Protein AF-A0A517PEZ3-F1 (afdb_monomer_lite)

Radius of gyration: 22.79 Å; chains: 1; bounding box: 53×46×72 Å

pLDDT: mean 91.57, std 7.33, range [45.91, 98.31]

Foldseek 3Di:
DDKDFDDDPDLVVLLVVCVVCVCQQQNPWDKDAWDWFAAPVGDIDTARTKIADLLVLAIEREHRDECVVPCPPPVLVRVVRVLRRLQDPVRLVVVLVRVVVSCVVVVVLCVSQVSLVHDSVCSSLSSSLSSLLARHEYEYEYQDDDPSNLVSCQPDQHWYFYFHKTWMQDVNDIDIDGPVSSGGPHIDDHPFHPSVQLSQQCVVQQHFHQPDSPLCWTQHPVRAIEGEDEFEQPVVVQWTKDWDAPVSLVVCVVVRHQWYWYRYPQFHIFTGGVVRVVVQQVQADFDADPVRHTGTRMFIFHGPPFTWGDGPDPDHIHGRNVRTDHGD

Sequence (328 aa):
MAITEAPFSREQELQDWVYENATVFFGDCLLIPGFRITTPSGKHGVPDGFAFNFQSRTWWILECELLGHGVWPHIAEQITRFVVAGRNAGTLRQLRDKLFEAVEEGGRQVEVASALGAAPTRLFQKLELFIESVAPSIAICIDEVNQDLEDFCDALDVPTEIYRVKKFLVNGSAEYYSPDKNAPVVATTPEESSGTGVFDAVEQLGGGEMISRKLKCYALEDGRVVKVQQSKLHERQQVYWYGISPASYVAAKGVGCADFVFIMGDDGFVDVPLAVVDRYIETAYVTNNADGAVRHHHVHISPPPGVTLKGYGNAADVDVSDAFSTWN

Organism: NCBI:txid2527989

Structure (mmCIF, N/CA/C/O backbone):
data_AF-A0A517PEZ3-F1
#
_entry.id   AF-A0A517PEZ3-F1
#
loop_
_atom_site.group_PDB
_atom_site.id
_atom_site.type_symbol
_atom_site.label_atom_id
_atom_site.label_alt_id
_atom_site.label_comp_id
_atom_site.label_asym_id
_atom_site.label_entity_id
_atom_site.label_seq_id
_atom_site.pdbx_PDB_ins_code
_atom_site.Cartn_x
_atom_site.Cartn_y
_atom_site.Cartn_z
_atom_site.occupancy
_atom_site.B_iso_or_equiv
_atom_site.auth_seq_id
_atom_site.auth_comp_id
_atom_site.auth_asym_id
_atom_site.auth_atom_id
_atom_site.pdbx_PDB_model_num
ATOM 1 N N . MET A 1 1 ? 12.238 -7.952 -43.709 1.00 67.00 1 MET A N 1
ATOM 2 C CA . MET A 1 1 ? 12.764 -7.236 -42.532 1.00 67.00 1 MET A CA 1
ATOM 3 C C . MET A 1 1 ? 13.313 -8.303 -41.604 1.00 67.00 1 MET A C 1
ATOM 5 O O . MET A 1 1 ? 12.569 -9.228 -41.304 1.00 67.00 1 MET A O 1
ATOM 9 N N . ALA A 1 2 ? 14.611 -8.284 -41.300 1.00 76.25 2 ALA A N 1
ATOM 10 C CA . ALA A 1 2 ? 15.191 -9.258 -40.377 1.00 76.25 2 ALA A CA 1
ATOM 11 C C . ALA A 1 2 ? 14.952 -8.748 -38.954 1.00 76.25 2 ALA A C 1
ATOM 13 O O . ALA A 1 2 ? 15.349 -7.628 -38.639 1.00 76.25 2 ALA A O 1
ATOM 14 N N . ILE A 1 3 ? 14.256 -9.551 -38.155 1.00 86.69 3 ILE A N 1
ATOM 15 C CA . ILE A 1 3 ? 14.000 -9.306 -36.739 1.00 86.69 3 ILE A CA 1
ATOM 16 C C . ILE A 1 3 ? 14.592 -10.504 -36.007 1.00 86.69 3 ILE A C 1
ATOM 18 O O . ILE A 1 3 ? 14.244 -11.644 -36.318 1.00 86.69 3 ILE A O 1
ATOM 22 N N . THR A 1 4 ? 15.509 -10.252 -35.083 1.00 89.56 4 THR A N 1
ATOM 23 C CA . THR A 1 4 ? 16.130 -11.293 -34.256 1.00 89.56 4 THR A CA 1
ATOM 24 C C . THR A 1 4 ? 16.067 -10.879 -32.798 1.00 89.56 4 THR A C 1
ATOM 26 O O . THR A 1 4 ? 16.440 -9.751 -32.480 1.00 89.56 4 THR A O 1
ATOM 29 N N . GLU A 1 5 ? 15.616 -11.774 -31.924 1.00 90.19 5 GLU A N 1
ATOM 30 C CA . GLU A 1 5 ? 15.692 -11.568 -30.475 1.00 90.19 5 GLU A CA 1
ATOM 31 C C . GLU A 1 5 ? 17.158 -11.439 -30.045 1.00 90.19 5 GLU A C 1
ATOM 33 O O . GLU A 1 5 ? 18.038 -12.122 -30.581 1.00 90.19 5 GLU A O 1
ATOM 38 N N . ALA A 1 6 ? 17.426 -10.524 -29.120 1.00 91.94 6 ALA A N 1
ATOM 39 C CA . ALA A 1 6 ? 18.756 -10.273 -28.591 1.00 91.94 6 ALA A CA 1
ATOM 40 C C . ALA A 1 6 ? 18.694 -10.122 -27.066 1.00 91.94 6 ALA A C 1
ATOM 42 O O . ALA A 1 6 ? 17.742 -9.535 -26.558 1.00 91.94 6 ALA A O 1
ATOM 43 N N . PRO A 1 7 ? 19.705 -10.601 -26.325 1.00 92.38 7 PRO A N 1
ATOM 44 C CA . PRO A 1 7 ? 19.748 -10.419 -24.882 1.00 92.38 7 PRO A CA 1
ATOM 45 C C . PRO A 1 7 ? 20.038 -8.958 -24.517 1.00 92.38 7 PRO A C 1
ATOM 47 O O . PRO A 1 7 ? 20.718 -8.223 -25.254 1.00 92.38 7 PRO A O 1
ATOM 50 N N . PHE A 1 8 ? 19.565 -8.552 -23.341 1.00 93.44 8 PHE A N 1
ATOM 51 C CA . PHE A 1 8 ? 20.013 -7.317 -22.708 1.00 93.44 8 PHE A CA 1
ATOM 52 C C . PHE A 1 8 ? 21.498 -7.419 -22.381 1.00 93.44 8 PHE A C 1
ATOM 54 O O . PHE A 1 8 ? 22.003 -8.468 -21.979 1.00 93.44 8 PHE A O 1
ATOM 61 N N . SER A 1 9 ? 22.219 -6.324 -22.601 1.00 85.44 9 SER A N 1
ATOM 62 C CA . SER A 1 9 ? 23.653 -6.288 -22.324 1.00 85.44 9 SER A CA 1
ATOM 63 C C . SER A 1 9 ? 23.949 -5.978 -20.857 1.00 85.44 9 SER A C 1
ATOM 65 O O . SER A 1 9 ? 24.997 -6.383 -20.350 1.00 85.44 9 SER A O 1
ATOM 67 N N . ARG A 1 10 ? 23.043 -5.244 -20.196 1.00 91.44 10 ARG A N 1
ATOM 68 C CA . ARG A 1 10 ? 23.077 -4.835 -18.786 1.00 91.44 10 ARG A CA 1
ATOM 69 C C . ARG A 1 10 ? 21.655 -4.568 -18.299 1.00 91.44 10 ARG A C 1
ATOM 71 O O . ARG A 1 10 ? 20.813 -4.181 -19.102 1.00 91.44 10 ARG A O 1
ATOM 78 N N . GLU A 1 11 ? 21.436 -4.651 -16.993 1.00 92.31 11 GLU A N 1
ATOM 79 C CA . GLU A 1 11 ? 20.174 -4.236 -16.355 1.00 92.31 11 GLU A CA 1
ATOM 80 C C . GLU A 1 11 ? 19.850 -2.767 -16.602 1.00 92.31 11 GLU A C 1
ATOM 82 O O . GLU A 1 11 ? 18.708 -2.446 -16.896 1.00 92.31 11 GLU A O 1
ATOM 87 N N . GLN A 1 12 ? 20.860 -1.887 -16.599 1.00 94.81 12 GLN A N 1
ATOM 88 C CA . GLN A 1 12 ? 20.664 -0.458 -16.870 1.00 94.81 12 GLN A CA 1
ATOM 89 C C . GLN A 1 12 ? 19.927 -0.208 -18.196 1.00 94.81 12 GLN A C 1
ATOM 91 O O . GLN A 1 12 ? 19.116 0.698 -18.289 1.00 94.81 12 GLN A O 1
ATOM 96 N N . GLU A 1 13 ? 20.183 -1.031 -19.218 1.00 95.38 13 GLU A N 1
ATOM 97 C CA . GLU A 1 13 ? 19.506 -0.926 -20.516 1.00 95.38 13 GLU A CA 1
ATOM 98 C C . GLU A 1 13 ? 17.998 -1.197 -20.395 1.00 95.38 13 GLU A C 1
ATOM 100 O O . GLU A 1 13 ? 17.190 -0.505 -21.012 1.00 95.38 13 GLU A O 1
ATOM 105 N N . LEU A 1 14 ? 17.623 -2.194 -19.588 1.00 95.81 14 LEU A N 1
ATOM 106 C CA . LEU A 1 14 ? 16.232 -2.504 -19.275 1.00 95.81 14 LEU A CA 1
ATOM 107 C C . LEU A 1 14 ? 15.611 -1.394 -18.419 1.00 95.81 14 LEU A C 1
ATOM 109 O O . LEU A 1 14 ? 14.525 -0.917 -18.739 1.00 95.81 14 LEU A O 1
ATOM 113 N N . GLN A 1 15 ? 16.318 -0.955 -17.377 1.00 96.38 15 GLN A N 1
ATOM 114 C CA . GLN A 1 15 ? 15.874 0.093 -16.463 1.00 96.38 15 GLN A CA 1
ATOM 115 C C . GLN A 1 15 ? 15.590 1.410 -17.192 1.00 96.38 15 GLN A C 1
ATOM 117 O O . GLN A 1 15 ? 14.508 1.973 -17.028 1.00 96.38 15 GLN A O 1
ATOM 122 N N . ASP A 1 16 ? 16.522 1.879 -18.026 1.00 95.56 16 ASP A N 1
ATOM 123 C CA . ASP A 1 16 ? 16.373 3.121 -18.790 1.00 95.56 16 ASP A CA 1
ATOM 124 C C . ASP A 1 16 ? 15.108 3.064 -19.657 1.00 95.56 16 ASP A C 1
ATOM 126 O O . ASP A 1 16 ? 14.286 3.983 -19.643 1.00 95.56 16 ASP A O 1
ATOM 130 N N . TRP A 1 17 ? 14.894 1.939 -20.347 1.00 94.88 17 TRP A N 1
ATOM 131 C CA . TRP A 1 17 ? 13.713 1.760 -21.184 1.00 94.88 17 TRP A CA 1
ATOM 132 C C . TRP A 1 17 ? 12.414 1.689 -20.370 1.00 94.88 17 TRP A C 1
ATOM 134 O O . TRP A 1 17 ? 11.416 2.304 -20.751 1.00 94.88 17 TRP A O 1
ATOM 144 N N . VAL A 1 18 ? 12.407 0.979 -19.237 1.00 95.44 18 VAL A N 1
ATOM 145 C CA . VAL A 1 18 ? 11.251 0.930 -18.327 1.00 95.44 18 VAL A CA 1
ATOM 146 C C . VAL A 1 18 ? 10.906 2.331 -17.828 1.00 95.44 18 VAL A C 1
ATOM 148 O O . VAL A 1 18 ? 9.731 2.672 -17.765 1.00 95.44 18 VAL A O 1
ATOM 151 N N . TYR A 1 19 ? 11.900 3.168 -17.530 1.00 95.81 19 TYR A N 1
ATOM 152 C CA . TYR A 1 19 ? 11.685 4.520 -17.007 1.00 95.81 19 TYR A CA 1
ATOM 153 C C . TYR A 1 19 ? 11.085 5.442 -18.062 1.00 95.81 19 TYR A C 1
ATOM 155 O O . TYR A 1 19 ? 10.136 6.173 -17.777 1.00 95.81 19 TYR A O 1
ATOM 163 N N . GLU A 1 20 ? 11.582 5.362 -19.296 1.00 94.88 20 GLU A N 1
ATOM 164 C CA . GLU A 1 20 ? 11.026 6.091 -20.439 1.00 94.88 20 GLU A CA 1
ATOM 165 C C . GLU A 1 20 ? 9.576 5.684 -20.751 1.00 94.88 20 GLU A C 1
ATOM 167 O O . GLU A 1 20 ? 8.813 6.485 -21.293 1.00 94.88 20 GLU A O 1
ATOM 172 N N . ASN A 1 21 ? 9.180 4.459 -20.388 1.00 94.69 21 ASN A N 1
ATOM 173 C CA . ASN A 1 21 ? 7.871 3.877 -20.698 1.00 94.69 21 ASN A CA 1
ATOM 174 C C . ASN A 1 21 ? 7.028 3.580 -19.449 1.00 94.69 21 ASN A C 1
ATOM 176 O O . ASN A 1 21 ? 6.033 2.859 -19.530 1.00 94.69 21 ASN A O 1
ATOM 180 N N . ALA A 1 22 ? 7.379 4.143 -18.293 1.00 94.06 22 ALA A N 1
ATOM 181 C CA . ALA A 1 22 ? 6.774 3.766 -17.018 1.00 94.06 22 ALA A CA 1
ATOM 182 C C . ALA A 1 22 ? 5.267 4.015 -16.971 1.00 94.06 22 ALA A C 1
ATOM 184 O O . ALA A 1 22 ? 4.525 3.233 -16.380 1.00 94.06 22 ALA A O 1
ATOM 185 N N . THR A 1 23 ? 4.795 5.053 -17.664 1.00 91.88 23 THR A N 1
ATOM 186 C CA . THR A 1 23 ? 3.366 5.366 -17.721 1.00 91.88 23 THR A CA 1
ATOM 187 C C . THR A 1 23 ? 2.538 4.309 -18.445 1.00 91.88 23 THR A C 1
ATOM 189 O O . THR A 1 23 ? 1.330 4.206 -18.237 1.00 91.88 23 THR A O 1
ATOM 192 N N . VAL A 1 24 ? 3.184 3.492 -19.278 1.00 90.12 24 VAL A N 1
ATOM 193 C CA . VAL A 1 24 ? 2.548 2.379 -19.981 1.00 90.12 24 VAL A CA 1
ATOM 194 C C . VAL A 1 24 ? 2.295 1.201 -19.034 1.00 90.12 24 VAL A C 1
ATOM 196 O O . VAL A 1 24 ? 1.303 0.498 -19.204 1.00 90.12 24 VAL A O 1
ATOM 199 N N . PHE A 1 25 ? 3.155 1.014 -18.029 1.00 90.75 25 PHE A N 1
ATOM 200 C CA . PHE A 1 25 ? 3.043 -0.055 -17.031 1.00 90.75 25 PHE A CA 1
ATOM 201 C C . PHE A 1 25 ? 2.201 0.364 -15.822 1.00 90.75 25 PHE A C 1
ATOM 203 O O . PHE A 1 25 ? 1.340 -0.384 -15.373 1.00 90.75 25 PHE A O 1
ATOM 210 N N . PHE A 1 26 ? 2.411 1.584 -15.320 1.00 93.12 26 PHE A N 1
ATOM 211 C CA . PHE A 1 26 ? 1.879 2.033 -14.027 1.00 93.12 26 PHE A CA 1
ATOM 212 C C . PHE A 1 26 ? 0.800 3.126 -14.144 1.00 93.12 26 PHE A C 1
ATOM 214 O O . PHE A 1 26 ? 0.337 3.661 -13.132 1.00 93.12 26 PHE A O 1
ATOM 221 N N . GLY A 1 27 ? 0.377 3.469 -15.366 1.00 91.25 27 GLY A N 1
ATOM 222 C CA . GLY A 1 27 ? -0.577 4.550 -15.637 1.00 91.25 27 GLY A CA 1
ATOM 223 C C . GLY A 1 27 ? 0.042 5.941 -15.468 1.00 91.25 27 GLY A C 1
ATOM 224 O O . GLY A 1 27 ? 1.248 6.109 -15.595 1.00 91.25 27 GLY A O 1
ATOM 225 N N . ASP A 1 28 ? -0.763 6.967 -15.182 1.00 92.56 28 ASP A N 1
ATOM 226 C CA . ASP A 1 28 ? -0.233 8.301 -14.852 1.00 92.56 28 ASP A CA 1
ATOM 227 C C . ASP A 1 28 ? 0.460 8.272 -13.482 1.00 92.56 28 ASP A C 1
ATOM 229 O O . ASP A 1 28 ? -0.132 8.557 -12.437 1.00 92.56 28 ASP A O 1
ATOM 233 N N . CYS A 1 29 ? 1.717 7.834 -13.495 1.00 94.88 29 CYS A N 1
ATOM 234 C CA . CYS A 1 29 ? 2.533 7.672 -12.313 1.00 94.88 29 CYS A CA 1
ATOM 235 C C . CYS A 1 29 ? 3.570 8.789 -12.187 1.00 94.88 29 CYS A C 1
ATOM 237 O O . CYS A 1 29 ? 4.114 9.299 -13.170 1.00 94.88 29 CYS A O 1
ATOM 239 N N . LEU A 1 30 ? 3.913 9.122 -10.949 1.00 96.75 30 LEU A N 1
ATOM 240 C CA . LEU A 1 30 ? 5.131 9.846 -10.626 1.00 96.75 30 LEU A CA 1
ATOM 241 C C . LEU A 1 30 ? 6.243 8.836 -10.330 1.00 96.75 30 LEU A C 1
ATOM 243 O O . LEU A 1 30 ? 6.085 7.991 -9.447 1.00 96.75 30 LEU A O 1
ATOM 247 N N . LEU A 1 31 ? 7.358 8.933 -11.054 1.00 96.94 31 LEU A N 1
ATOM 248 C CA . LEU A 1 31 ? 8.556 8.141 -10.793 1.00 96.94 31 LEU A CA 1
ATOM 249 C C . LEU A 1 31 ? 9.530 8.888 -9.888 1.00 96.94 31 LEU A C 1
ATOM 251 O O . LEU A 1 31 ? 9.786 10.075 -10.083 1.00 96.94 31 LEU A O 1
ATOM 255 N N . ILE A 1 32 ? 10.133 8.159 -8.952 1.00 97.12 32 ILE A N 1
ATOM 256 C CA . ILE A 1 32 ? 11.243 8.638 -8.130 1.00 97.12 32 ILE A CA 1
ATOM 257 C C . ILE A 1 32 ? 12.420 7.677 -8.287 1.00 97.12 32 ILE A C 1
ATOM 259 O O . ILE A 1 32 ? 12.234 6.467 -8.121 1.00 97.12 32 ILE A O 1
ATOM 263 N N . PRO A 1 33 ? 13.638 8.185 -8.553 1.00 96.31 33 PRO A N 1
ATOM 264 C CA . PRO A 1 33 ? 14.836 7.362 -8.563 1.00 96.31 33 PRO A CA 1
ATOM 265 C C . PRO A 1 33 ? 15.063 6.631 -7.238 1.00 96.31 33 PRO A C 1
ATOM 267 O O . PRO A 1 33 ? 14.767 7.138 -6.150 1.00 96.31 33 PRO A O 1
ATOM 270 N N . GLY A 1 34 ? 15.657 5.450 -7.343 1.00 97.06 34 GLY A N 1
ATOM 271 C CA . GLY A 1 34 ? 16.043 4.614 -6.226 1.00 97.06 34 GLY A CA 1
ATOM 272 C C . GLY A 1 34 ? 16.893 5.344 -5.198 1.00 97.06 34 GLY A C 1
ATOM 273 O O . GLY A 1 34 ? 17.788 6.131 -5.513 1.00 97.06 34 GLY A O 1
ATOM 274 N N . PHE A 1 35 ? 16.638 5.057 -3.928 1.00 97.94 35 PHE A N 1
ATOM 275 C CA . PHE A 1 35 ? 17.482 5.508 -2.832 1.00 97.94 35 PHE A CA 1
ATOM 276 C C . PHE A 1 35 ? 17.599 4.412 -1.781 1.00 97.94 35 PHE A C 1
ATOM 278 O O . PHE A 1 35 ? 16.834 3.450 -1.757 1.00 97.94 35 PHE A O 1
ATOM 285 N N . ARG A 1 36 ? 18.583 4.550 -0.889 1.00 97.88 36 ARG A N 1
ATOM 286 C CA . ARG A 1 36 ? 18.844 3.541 0.136 1.00 97.88 36 ARG A CA 1
ATOM 287 C C . ARG A 1 36 ? 17.633 3.356 1.049 1.00 97.88 36 ARG A C 1
ATOM 289 O O . ARG A 1 36 ? 17.288 4.246 1.821 1.00 97.88 36 ARG A O 1
ATOM 296 N N . ILE A 1 37 ? 17.102 2.141 1.069 1.00 97.56 37 ILE A N 1
ATOM 297 C CA . ILE A 1 37 ? 16.098 1.700 2.035 1.00 97.56 37 ILE A CA 1
ATOM 298 C C . ILE A 1 37 ? 16.709 0.709 3.021 1.00 97.56 37 ILE A C 1
ATOM 300 O O . ILE A 1 37 ? 17.665 -0.000 2.703 1.00 97.56 37 ILE A O 1
ATOM 304 N N . THR A 1 38 ? 16.210 0.708 4.257 1.00 96.50 38 THR A N 1
ATOM 305 C CA . THR A 1 38 ? 16.825 -0.030 5.368 1.00 96.50 38 THR A CA 1
ATOM 306 C C . THR A 1 38 ? 15.782 -0.881 6.076 1.00 96.50 38 THR A C 1
ATOM 308 O O . THR A 1 38 ? 14.704 -0.403 6.418 1.00 96.50 38 THR A O 1
ATOM 311 N N . THR A 1 39 ? 16.098 -2.142 6.344 1.00 95.00 39 THR A N 1
ATOM 312 C CA . THR A 1 39 ? 15.266 -3.030 7.158 1.00 95.00 39 THR A CA 1
ATOM 313 C C . THR A 1 39 ? 15.324 -2.620 8.635 1.00 95.00 39 THR A C 1
ATOM 315 O O . THR A 1 39 ? 16.279 -1.965 9.060 1.00 95.00 39 THR A O 1
ATOM 318 N N . PRO A 1 40 ? 14.378 -3.063 9.480 1.00 91.00 40 PRO A N 1
ATOM 319 C CA . PRO A 1 40 ? 14.467 -2.841 10.927 1.00 91.00 40 PRO A CA 1
ATOM 320 C C . PRO A 1 40 ? 15.745 -3.409 11.570 1.00 91.00 40 PRO A C 1
ATOM 322 O O . PRO A 1 40 ? 16.195 -2.912 12.596 1.00 91.00 40 PRO A O 1
ATOM 325 N N . SER A 1 41 ? 16.350 -4.434 10.958 1.00 92.06 41 SER A N 1
ATOM 326 C CA . SER A 1 41 ? 17.616 -5.039 11.392 1.00 92.06 41 SER A CA 1
ATOM 327 C C . SER A 1 41 ? 18.870 -4.318 10.879 1.00 92.06 41 SER A C 1
ATOM 329 O O . SER A 1 41 ? 19.980 -4.769 11.154 1.00 92.06 41 SER A O 1
ATOM 331 N N . GLY A 1 42 ? 18.723 -3.222 10.128 1.00 91.81 42 GLY A N 1
ATOM 332 C CA . GLY A 1 42 ? 19.840 -2.419 9.620 1.00 91.81 42 GLY A CA 1
ATOM 333 C C . GLY A 1 42 ? 20.460 -2.915 8.308 1.00 91.81 42 GLY A C 1
ATOM 334 O O . GLY A 1 42 ? 21.420 -2.311 7.823 1.00 91.81 42 GLY A O 1
ATOM 335 N N . LYS A 1 43 ? 19.925 -3.981 7.693 1.00 95.00 43 LYS A N 1
ATOM 336 C CA . LYS A 1 43 ? 20.305 -4.353 6.320 1.00 95.00 43 LYS A CA 1
ATOM 337 C C . LYS A 1 43 ? 19.758 -3.308 5.357 1.00 95.00 43 LYS A C 1
ATOM 339 O O . LYS A 1 43 ? 18.682 -2.772 5.583 1.00 95.00 43 LYS A O 1
ATOM 344 N N . HIS A 1 44 ? 20.473 -3.035 4.276 1.00 95.38 44 HIS A N 1
ATOM 345 C CA . HIS A 1 44 ? 20.059 -2.029 3.305 1.00 95.38 44 HIS A CA 1
ATOM 346 C C . HIS A 1 44 ? 20.174 -2.539 1.875 1.00 95.38 44 HIS A C 1
ATOM 348 O O . HIS A 1 44 ? 20.904 -3.496 1.602 1.00 95.38 44 HIS A O 1
ATOM 354 N N . GLY A 1 45 ? 19.425 -1.897 0.991 1.00 96.00 45 GLY A N 1
ATOM 355 C CA . GLY A 1 45 ? 19.460 -2.078 -0.453 1.00 96.00 45 GLY A CA 1
ATOM 356 C C . GLY A 1 45 ? 19.024 -0.783 -1.132 1.00 96.00 45 GLY A C 1
ATOM 357 O O . GLY A 1 45 ? 18.582 0.152 -0.456 1.00 96.00 45 GLY A O 1
ATOM 358 N N . VAL A 1 46 ? 19.201 -0.715 -2.441 1.00 97.94 46 VAL A N 1
ATOM 359 C CA . VAL A 1 46 ? 18.749 0.399 -3.272 1.00 97.94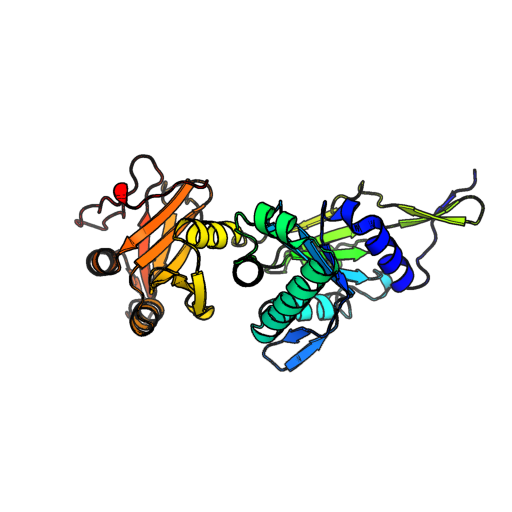 46 VAL A CA 1
ATOM 360 C C . VAL A 1 46 ? 17.900 -0.254 -4.356 1.00 97.94 46 VAL A C 1
ATOM 362 O O . VAL A 1 46 ? 18.500 -0.940 -5.173 1.00 97.94 46 VAL A O 1
ATOM 365 N N . PRO A 1 47 ? 16.560 -0.147 -4.305 1.00 97.88 47 PRO A N 1
ATOM 366 C CA . PRO A 1 47 ? 15.747 -0.533 -5.447 1.00 97.88 47 PRO A CA 1
ATOM 367 C C . PRO A 1 47 ? 16.056 0.414 -6.598 1.00 97.88 47 PRO A C 1
ATOM 369 O O . PRO A 1 47 ? 16.516 1.536 -6.353 1.00 97.88 47 PRO A O 1
ATOM 372 N N . ASP A 1 48 ? 15.742 0.017 -7.820 1.00 98.12 48 ASP A N 1
ATOM 373 C CA . ASP A 1 48 ? 15.923 0.900 -8.968 1.00 98.12 48 ASP A CA 1
ATOM 374 C C . ASP A 1 48 ? 15.124 2.192 -8.829 1.00 98.12 48 ASP A C 1
ATOM 376 O O . ASP A 1 48 ? 15.641 3.283 -9.115 1.00 98.12 48 ASP A O 1
ATOM 380 N N . GLY A 1 49 ? 13.888 2.096 -8.331 1.00 97.94 49 GLY A N 1
ATOM 381 C CA . GLY A 1 49 ? 13.029 3.255 -8.121 1.00 97.94 49 GLY A CA 1
ATOM 382 C C . GLY A 1 49 ? 11.690 2.958 -7.475 1.00 97.94 49 GLY A C 1
ATOM 383 O O . GLY A 1 49 ? 11.437 1.883 -6.934 1.00 97.94 49 GLY A O 1
ATOM 384 N N . PHE A 1 50 ? 10.834 3.971 -7.520 1.00 98.31 50 PHE A N 1
ATOM 385 C CA . PHE A 1 50 ? 9.484 3.929 -6.983 1.00 98.31 50 PHE A CA 1
ATOM 386 C C . PHE A 1 50 ? 8.521 4.572 -7.974 1.00 98.31 50 PHE A C 1
ATOM 388 O O . PHE A 1 50 ? 8.829 5.625 -8.534 1.00 98.31 50 PHE A O 1
ATOM 395 N N . ALA A 1 51 ? 7.352 3.965 -8.155 1.00 97.75 51 ALA A N 1
ATOM 396 C CA . ALA A 1 51 ? 6.262 4.529 -8.945 1.00 97.75 51 ALA A CA 1
ATOM 397 C C . ALA A 1 51 ? 5.064 4.819 -8.042 1.00 97.75 51 ALA A C 1
ATOM 399 O O . ALA A 1 51 ? 4.718 3.997 -7.197 1.00 97.75 51 ALA A O 1
ATOM 400 N N . PHE A 1 52 ? 4.411 5.961 -8.238 1.00 97.44 52 PHE A N 1
ATOM 401 C CA . PHE A 1 52 ? 3.235 6.367 -7.470 1.00 97.44 52 PHE A CA 1
ATOM 402 C C . PHE A 1 52 ? 2.110 6.755 -8.411 1.00 97.44 52 PHE A C 1
ATOM 404 O O . PHE A 1 52 ? 2.245 7.724 -9.153 1.00 97.44 52 PHE A O 1
ATOM 411 N N . ASN A 1 53 ? 0.994 6.038 -8.356 1.00 95.38 53 ASN A N 1
ATOM 412 C CA . ASN A 1 53 ? -0.221 6.410 -9.062 1.00 95.38 53 ASN A CA 1
ATOM 413 C C . ASN A 1 53 ? -1.268 6.853 -8.038 1.00 95.38 53 ASN A C 1
ATOM 415 O O . ASN A 1 53 ? -1.825 6.054 -7.285 1.00 95.38 53 ASN A O 1
ATOM 419 N N . PHE A 1 54 ? -1.519 8.159 -7.995 1.00 93.88 54 PHE A N 1
ATOM 420 C CA . PHE A 1 54 ? -2.426 8.760 -7.019 1.00 93.88 54 PHE A CA 1
ATOM 421 C C . PHE A 1 54 ? -3.902 8.565 -7.372 1.00 93.88 54 PHE A C 1
ATOM 423 O O . PHE A 1 54 ? -4.741 8.633 -6.479 1.00 93.88 54 PHE A O 1
ATOM 430 N N . GLN A 1 55 ? -4.224 8.303 -8.644 1.00 89.25 55 GLN A N 1
ATOM 431 C CA . GLN A 1 55 ? -5.598 8.043 -9.078 1.00 89.25 55 GLN A CA 1
ATOM 432 C C . GLN A 1 55 ? -6.046 6.646 -8.645 1.00 89.25 55 GLN A C 1
ATOM 434 O O . GLN A 1 55 ? -7.117 6.498 -8.063 1.00 89.25 55 GLN A O 1
ATOM 439 N N . SER A 1 56 ? -5.209 5.628 -8.876 1.00 87.81 56 SER A N 1
ATOM 440 C CA . SER A 1 56 ? -5.454 4.265 -8.384 1.00 87.81 56 SER A CA 1
ATOM 441 C C . SER A 1 56 ? -5.068 4.080 -6.916 1.00 87.81 56 SER A C 1
ATOM 443 O O . SER A 1 56 ? -5.380 3.045 -6.335 1.00 87.81 56 SER A O 1
ATOM 445 N N . ARG A 1 57 ? -4.391 5.069 -6.315 1.00 89.12 57 ARG A N 1
ATOM 446 C CA . ARG A 1 57 ? -3.838 5.027 -4.953 1.00 89.12 57 ARG A CA 1
ATOM 447 C C . ARG A 1 57 ? -2.997 3.779 -4.718 1.00 89.12 57 ARG A C 1
ATOM 449 O O . ARG A 1 57 ? -3.097 3.120 -3.685 1.00 89.12 57 ARG A O 1
ATOM 456 N N . THR A 1 58 ? -2.132 3.492 -5.677 1.00 91.06 58 THR A N 1
ATOM 457 C CA . THR A 1 58 ? -1.162 2.404 -5.613 1.00 91.06 58 THR A CA 1
ATOM 458 C C . THR A 1 58 ? 0.239 2.964 -5.757 1.00 91.06 58 THR A C 1
ATOM 460 O O . THR A 1 58 ? 0.470 4.000 -6.387 1.00 91.06 58 THR A O 1
ATOM 463 N N . TRP A 1 59 ? 1.195 2.278 -5.148 1.00 95.81 59 TRP A N 1
ATOM 464 C CA . TRP A 1 59 ? 2.595 2.593 -5.336 1.00 95.81 59 TRP A CA 1
ATOM 465 C C . TRP A 1 59 ? 3.433 1.325 -5.338 1.00 95.81 59 TRP A C 1
ATOM 467 O O . TRP A 1 59 ? 3.090 0.330 -4.691 1.00 95.81 59 TRP A O 1
ATOM 477 N N . TRP A 1 60 ? 4.523 1.375 -6.092 1.00 97.31 60 TRP A N 1
ATOM 478 C CA . TRP A 1 60 ? 5.384 0.237 -6.351 1.00 97.31 60 TRP A CA 1
ATOM 479 C C . TRP A 1 60 ? 6.812 0.536 -5.927 1.00 97.31 60 TRP A C 1
ATOM 481 O O . TRP A 1 60 ? 7.307 1.652 -6.105 1.00 97.31 60 TRP A O 1
ATOM 491 N N . ILE A 1 61 ? 7.481 -0.488 -5.411 1.00 98.12 61 ILE A N 1
ATOM 492 C CA . ILE A 1 61 ? 8.940 -0.562 -5.410 1.00 98.12 61 ILE A CA 1
ATOM 493 C C . ILE A 1 61 ? 9.333 -1.258 -6.714 1.00 98.12 61 ILE A C 1
ATOM 495 O O . ILE A 1 61 ? 8.865 -2.368 -6.973 1.00 98.12 61 ILE A O 1
ATOM 499 N N . LEU A 1 62 ? 10.139 -0.587 -7.535 1.00 98.06 62 LEU A N 1
ATOM 500 C CA . LEU A 1 62 ? 10.560 -1.065 -8.849 1.00 98.06 62 LEU A CA 1
ATOM 501 C C . LEU A 1 62 ? 11.927 -1.737 -8.752 1.00 98.06 62 LEU A C 1
ATOM 503 O O . LEU A 1 62 ? 12.842 -1.152 -8.173 1.00 98.06 62 LEU A O 1
ATOM 507 N N . GLU A 1 63 ? 12.058 -2.904 -9.374 1.00 98.00 63 GLU A N 1
ATOM 508 C CA . GLU A 1 63 ? 13.344 -3.557 -9.628 1.00 98.00 63 GLU A CA 1
ATOM 509 C C . GLU A 1 63 ? 13.376 -4.095 -11.065 1.00 98.00 63 GLU A C 1
ATOM 511 O O . GLU A 1 63 ? 12.431 -4.747 -11.517 1.00 98.00 63 GLU A O 1
ATOM 516 N N . CYS A 1 64 ? 14.452 -3.807 -11.789 1.00 97.31 64 CYS A N 1
ATOM 517 C CA . CYS A 1 64 ? 14.752 -4.304 -13.122 1.00 97.31 64 CYS A CA 1
ATOM 518 C C . CYS A 1 64 ? 15.875 -5.335 -13.025 1.00 97.31 64 CYS A C 1
ATOM 520 O O . CYS A 1 64 ? 16.998 -5.009 -12.659 1.00 97.31 64 CYS A O 1
ATOM 522 N N . GLU A 1 65 ? 15.589 -6.573 -13.405 1.00 96.44 65 GLU A N 1
ATOM 523 C CA . GLU A 1 65 ? 16.517 -7.695 -13.253 1.00 96.44 65 GLU A CA 1
ATOM 524 C C . GLU A 1 65 ? 16.648 -8.481 -14.555 1.00 96.44 65 GLU A C 1
ATOM 526 O O . GLU A 1 65 ? 15.800 -8.405 -15.448 1.00 96.44 65 GLU A O 1
ATOM 531 N N . LEU A 1 66 ? 17.710 -9.278 -14.655 1.00 96.25 66 LEU A N 1
ATOM 532 C CA . LEU A 1 66 ? 17.849 -10.287 -15.703 1.00 96.25 66 LEU A CA 1
ATOM 533 C C . LEU A 1 66 ? 17.700 -11.675 -15.089 1.00 96.25 66 LEU A C 1
ATOM 535 O O . LEU A 1 66 ? 18.389 -12.015 -14.125 1.00 96.25 66 LEU A O 1
ATOM 539 N N . LEU A 1 67 ? 16.872 -12.536 -15.688 1.00 95.00 67 LEU A N 1
ATOM 540 C CA . LEU A 1 67 ? 16.618 -13.884 -15.164 1.00 95.00 67 LEU A CA 1
ATOM 541 C C . LEU A 1 67 ? 17.916 -14.700 -15.022 1.00 95.00 67 LEU A C 1
ATOM 543 O O . LEU A 1 67 ? 18.045 -15.545 -14.132 1.00 95.00 67 LEU A O 1
ATOM 547 N N . GLY A 1 68 ? 18.911 -14.405 -15.864 1.00 92.62 68 GLY A N 1
ATOM 548 C CA . GLY A 1 68 ? 20.245 -15.004 -15.823 1.00 92.62 68 GLY A CA 1
ATOM 549 C C . GLY A 1 68 ? 21.020 -14.797 -14.513 1.00 92.62 68 GLY A C 1
ATOM 550 O O . GLY A 1 68 ? 21.947 -15.565 -14.254 1.00 92.62 68 GLY A O 1
ATOM 551 N N . HIS A 1 69 ? 20.650 -13.826 -13.669 1.00 91.31 69 HIS A N 1
ATOM 552 C CA . HIS A 1 69 ? 21.244 -13.633 -12.337 1.00 91.31 69 HIS A CA 1
ATOM 553 C C . HIS A 1 69 ? 20.798 -14.691 -11.318 1.00 91.31 69 HIS A C 1
ATOM 555 O O . HIS A 1 69 ? 21.490 -14.944 -10.329 1.00 91.31 69 HIS A O 1
ATOM 561 N N . GLY A 1 70 ? 19.697 -15.386 -11.611 1.00 94.31 70 GLY A N 1
ATOM 562 C CA . GLY A 1 70 ? 19.153 -16.464 -10.800 1.00 94.31 70 GLY A CA 1
ATOM 563 C C . GLY A 1 70 ? 18.148 -15.969 -9.763 1.00 94.31 70 GLY A C 1
ATOM 564 O O . GLY A 1 70 ? 18.435 -15.092 -8.949 1.00 94.31 70 GLY A O 1
ATOM 565 N N . VAL A 1 71 ? 16.980 -16.614 -9.749 1.00 96.62 71 VAL A N 1
ATOM 566 C CA . VAL A 1 71 ? 15.848 -16.248 -8.886 1.00 96.62 71 VAL A CA 1
ATOM 567 C C . VAL A 1 71 ? 16.218 -16.316 -7.405 1.00 96.62 71 VAL A C 1
ATOM 569 O O . VAL A 1 71 ? 16.212 -15.309 -6.709 1.00 96.62 71 VAL A O 1
ATOM 572 N N . TRP A 1 72 ? 16.587 -17.495 -6.911 1.00 95.00 72 TRP A N 1
ATOM 573 C CA . TRP A 1 72 ? 16.867 -17.711 -5.490 1.00 95.00 72 TRP A CA 1
ATOM 574 C C . TRP A 1 72 ? 18.136 -17.029 -4.951 1.00 95.00 72 TRP A C 1
ATOM 576 O O . TRP A 1 72 ? 18.074 -16.473 -3.854 1.00 95.00 72 TRP A O 1
ATOM 586 N N . PRO A 1 73 ? 19.293 -17.070 -5.644 1.00 94.38 73 PRO A N 1
ATOM 587 C CA . PRO A 1 73 ? 20.526 -16.500 -5.106 1.00 94.38 73 PRO A CA 1
ATOM 588 C C . PRO A 1 73 ? 20.609 -14.972 -5.215 1.00 94.38 73 PRO A C 1
ATOM 590 O O . PRO A 1 73 ? 21.459 -14.397 -4.538 1.00 94.38 73 PRO A O 1
ATOM 593 N N . HIS A 1 74 ? 19.790 -14.328 -6.056 1.00 93.56 74 HIS A N 1
ATOM 594 C CA . HIS A 1 74 ? 19.880 -12.887 -6.303 1.00 93.56 74 HIS A CA 1
ATOM 595 C C . HIS A 1 74 ? 18.535 -12.179 -6.130 1.00 93.56 74 HIS A C 1
ATOM 597 O O . HIS A 1 74 ? 18.310 -11.543 -5.096 1.00 93.56 74 HIS A O 1
ATOM 603 N N . ILE A 1 75 ? 17.610 -12.391 -7.072 1.00 96.25 75 ILE A N 1
ATOM 604 C CA . ILE A 1 75 ? 16.332 -11.669 -7.156 1.00 96.25 75 ILE A CA 1
ATOM 605 C C . ILE A 1 75 ? 15.550 -11.796 -5.840 1.00 96.25 75 ILE A C 1
ATOM 607 O O . ILE A 1 75 ? 15.126 -10.805 -5.245 1.00 96.25 75 ILE A O 1
ATOM 611 N N . ALA A 1 76 ? 15.425 -13.014 -5.309 1.00 96.50 76 ALA A N 1
ATOM 612 C CA . ALA A 1 76 ? 14.695 -13.270 -4.074 1.00 96.50 76 ALA A CA 1
ATOM 613 C C . ALA A 1 76 ? 15.300 -12.542 -2.862 1.00 96.50 76 ALA A C 1
ATOM 615 O O . ALA A 1 76 ? 14.563 -12.051 -2.000 1.00 96.50 76 ALA A O 1
ATOM 616 N N . GLU A 1 77 ? 16.632 -12.431 -2.785 1.00 94.94 77 GLU A N 1
ATOM 617 C CA . GLU A 1 77 ? 17.318 -11.721 -1.701 1.00 94.94 77 GLU A CA 1
ATOM 618 C C . GLU A 1 77 ? 17.058 -10.206 -1.761 1.00 94.94 77 GLU A C 1
ATOM 620 O O . GLU A 1 77 ? 16.815 -9.587 -0.714 1.00 94.94 77 GLU A O 1
ATOM 625 N N . GLN A 1 78 ? 17.108 -9.607 -2.957 1.00 95.69 78 GLN A N 1
ATOM 626 C CA . GLN A 1 78 ? 16.803 -8.187 -3.174 1.00 95.69 78 GLN A CA 1
ATOM 627 C C . GLN A 1 78 ? 15.346 -7.881 -2.842 1.00 95.69 78 GLN A C 1
ATOM 629 O O . GLN A 1 78 ? 15.080 -7.095 -1.927 1.00 95.69 78 GLN A O 1
ATOM 634 N N . ILE A 1 79 ? 14.409 -8.569 -3.498 1.00 97.31 79 ILE A N 1
ATOM 635 C CA . ILE A 1 79 ? 12.976 -8.312 -3.345 1.00 97.31 79 ILE A CA 1
ATOM 636 C C . ILE A 1 79 ? 12.540 -8.499 -1.891 1.00 97.31 79 ILE A C 1
ATOM 638 O O . ILE A 1 79 ? 11.927 -7.601 -1.311 1.00 97.31 79 ILE A O 1
ATOM 642 N N . THR A 1 80 ? 12.947 -9.589 -1.228 1.00 95.50 80 THR A N 1
ATOM 643 C CA . THR A 1 80 ? 12.614 -9.811 0.193 1.00 95.50 80 THR A CA 1
ATOM 644 C C . THR A 1 80 ? 13.116 -8.667 1.077 1.00 95.50 80 THR A C 1
ATOM 646 O O . THR A 1 80 ? 12.436 -8.228 2.010 1.00 95.50 80 THR A O 1
ATOM 649 N N . ARG A 1 81 ? 14.313 -8.141 0.798 1.00 96.06 81 ARG A N 1
ATOM 650 C CA . ARG A 1 81 ? 14.864 -7.010 1.551 1.00 96.06 81 ARG A CA 1
ATOM 651 C C . ARG A 1 81 ? 14.043 -5.749 1.346 1.00 96.06 81 ARG A C 1
ATOM 653 O O . ARG A 1 81 ? 13.827 -5.029 2.322 1.00 96.06 81 ARG A O 1
ATOM 660 N N . PHE A 1 82 ? 13.587 -5.488 0.128 1.00 97.12 82 PHE A N 1
ATOM 661 C CA . PHE A 1 82 ? 12.756 -4.330 -0.178 1.00 97.12 82 PHE A CA 1
ATOM 662 C C . PHE A 1 82 ? 11.383 -4.424 0.469 1.00 97.12 82 PHE A C 1
ATOM 664 O O . PHE A 1 82 ? 10.959 -3.452 1.085 1.00 97.12 82 PHE A O 1
ATOM 671 N N . VAL A 1 83 ? 10.751 -5.600 0.463 1.00 93.75 83 VAL A N 1
ATOM 672 C CA . VAL A 1 83 ? 9.491 -5.844 1.184 1.00 93.75 83 VAL A CA 1
ATOM 673 C C . VAL A 1 83 ? 9.640 -5.520 2.671 1.00 93.75 83 VAL A C 1
ATOM 675 O O . VAL A 1 83 ? 8.841 -4.782 3.254 1.00 93.75 83 VAL A O 1
ATOM 678 N N . VAL A 1 84 ? 10.709 -6.013 3.302 1.00 93.81 84 VAL A N 1
ATOM 679 C CA . VAL A 1 84 ? 10.966 -5.755 4.725 1.00 93.81 84 VAL A CA 1
ATOM 680 C C . VAL A 1 84 ? 11.313 -4.282 4.981 1.00 93.81 84 VAL A C 1
ATOM 682 O O . VAL A 1 84 ? 10.879 -3.710 5.984 1.00 93.81 84 VAL A O 1
ATOM 685 N N . ALA A 1 85 ? 12.085 -3.645 4.099 1.00 95.50 85 ALA A N 1
ATOM 686 C CA . ALA A 1 85 ? 12.463 -2.240 4.226 1.00 95.50 85 ALA A CA 1
ATOM 687 C C . ALA A 1 85 ? 11.285 -1.284 3.965 1.00 95.50 85 ALA A C 1
ATOM 689 O O . ALA A 1 85 ? 11.143 -0.301 4.688 1.00 95.50 85 ALA A O 1
ATOM 690 N N . GLY A 1 86 ? 10.379 -1.604 3.038 1.00 92.19 86 GLY A N 1
ATOM 691 C CA . GLY A 1 86 ? 9.138 -0.865 2.772 1.00 92.19 86 GLY A CA 1
ATOM 692 C C . GLY A 1 86 ? 8.155 -0.873 3.950 1.00 92.19 86 GLY A C 1
ATOM 693 O O . GLY A 1 86 ? 7.216 -0.087 4.004 1.00 92.19 86 GLY A O 1
ATOM 694 N N . ARG A 1 87 ? 8.391 -1.711 4.965 1.00 87.81 87 ARG A N 1
ATOM 695 C CA . ARG A 1 87 ? 7.649 -1.706 6.238 1.00 87.81 87 ARG A CA 1
ATOM 696 C C . ARG A 1 87 ? 8.364 -0.948 7.355 1.00 87.81 87 ARG A C 1
ATOM 698 O O . ARG A 1 87 ? 7.817 -0.799 8.446 1.00 87.81 87 ARG A O 1
ATOM 705 N N . ASN A 1 88 ? 9.578 -0.460 7.124 1.00 91.50 88 ASN A N 1
ATOM 706 C CA . ASN A 1 88 ? 10.307 0.320 8.113 1.00 91.50 88 ASN A CA 1
ATOM 707 C C . ASN A 1 88 ? 9.812 1.774 8.115 1.00 91.50 88 ASN A C 1
ATOM 709 O O . ASN A 1 88 ? 9.886 2.460 7.099 1.00 91.50 88 ASN A O 1
ATOM 713 N N . ALA A 1 89 ? 9.385 2.275 9.278 1.00 90.06 89 ALA A N 1
ATOM 714 C CA . ALA A 1 89 ? 8.961 3.666 9.454 1.00 90.06 89 ALA A CA 1
ATOM 715 C C . ALA A 1 89 ? 10.040 4.680 9.025 1.00 90.06 89 ALA A C 1
ATOM 717 O O . ALA A 1 89 ? 9.724 5.721 8.458 1.00 90.06 89 ALA A O 1
ATOM 718 N N . GLY A 1 90 ? 11.323 4.368 9.242 1.00 93.12 90 GLY A N 1
ATOM 719 C CA . GLY A 1 90 ? 12.423 5.227 8.799 1.00 93.12 90 GLY A CA 1
ATOM 720 C C . GLY A 1 90 ? 12.568 5.296 7.276 1.00 93.12 90 GLY A C 1
ATOM 721 O O . GLY A 1 90 ? 12.941 6.342 6.750 1.00 93.12 90 GLY A O 1
ATOM 722 N N . THR A 1 91 ? 12.263 4.207 6.565 1.00 95.44 91 THR A N 1
ATOM 723 C CA . THR A 1 91 ? 12.240 4.186 5.095 1.00 95.44 91 THR A CA 1
ATOM 724 C C . THR A 1 91 ? 11.007 4.901 4.561 1.00 95.44 91 THR A C 1
ATOM 726 O O . THR A 1 91 ? 11.150 5.721 3.664 1.00 95.44 91 THR A O 1
ATOM 729 N N . LEU A 1 92 ? 9.827 4.661 5.140 1.00 94.62 92 LEU A N 1
ATOM 730 C CA . LEU A 1 92 ? 8.598 5.335 4.714 1.00 94.62 92 LEU A CA 1
ATOM 731 C C . LEU A 1 92 ? 8.673 6.853 4.885 1.00 94.62 92 LEU A C 1
ATOM 733 O O . LEU A 1 92 ? 8.253 7.584 3.998 1.00 94.62 92 LEU A O 1
ATOM 737 N N . ARG A 1 93 ? 9.287 7.335 5.972 1.00 94.69 93 ARG A N 1
ATOM 738 C CA . ARG A 1 93 ? 9.520 8.772 6.165 1.00 94.69 93 ARG A CA 1
ATOM 739 C C . ARG A 1 93 ? 10.398 9.367 5.066 1.00 94.69 93 ARG A C 1
ATOM 741 O O . ARG A 1 93 ? 10.051 10.394 4.502 1.00 94.69 93 ARG A O 1
ATOM 748 N N . GLN A 1 94 ? 11.506 8.700 4.735 1.00 96.62 94 GLN A N 1
ATOM 749 C CA . GLN A 1 94 ? 12.376 9.132 3.636 1.00 96.62 94 GLN A CA 1
ATOM 750 C C . GLN A 1 94 ? 11.645 9.109 2.292 1.00 96.62 94 GLN A C 1
ATOM 752 O O . GLN A 1 94 ? 11.840 10.007 1.480 1.00 96.62 94 GLN A O 1
ATOM 757 N N . LEU A 1 95 ? 10.801 8.099 2.067 1.00 97.44 95 LEU A N 1
ATOM 758 C CA . LEU A 1 95 ? 9.988 7.992 0.863 1.00 97.44 95 LEU A CA 1
ATOM 759 C C . LEU A 1 95 ? 8.985 9.142 0.761 1.00 97.44 95 LEU A C 1
ATOM 761 O O . LEU A 1 95 ? 8.892 9.754 -0.294 1.00 97.44 95 LEU A O 1
ATOM 765 N N . ARG A 1 96 ? 8.296 9.475 1.859 1.00 96.88 96 ARG A N 1
ATOM 766 C CA . ARG A 1 96 ? 7.381 10.621 1.956 1.00 96.88 96 ARG A CA 1
ATOM 767 C C . ARG A 1 96 ? 8.083 11.928 1.633 1.00 96.88 96 ARG A C 1
ATOM 769 O O . ARG A 1 96 ? 7.572 12.691 0.823 1.00 96.88 96 ARG A O 1
ATOM 776 N N . ASP A 1 97 ? 9.240 12.168 2.244 1.00 97.38 97 ASP A N 1
ATOM 777 C CA . ASP A 1 97 ? 9.986 13.412 2.045 1.00 97.38 97 ASP A CA 1
ATOM 778 C C . ASP A 1 97 ? 10.411 13.552 0.575 1.00 97.38 97 ASP A C 1
ATOM 780 O O . ASP A 1 97 ? 10.137 14.571 -0.051 1.00 97.38 97 ASP A O 1
ATOM 784 N N . LYS A 1 98 ? 10.956 12.483 -0.020 1.00 98.00 98 LYS A N 1
ATOM 785 C CA . LYS A 1 98 ? 11.332 12.455 -1.443 1.00 98.00 98 LYS A CA 1
ATOM 786 C C . LYS A 1 98 ? 10.145 12.566 -2.390 1.00 98.00 98 LYS A C 1
ATOM 788 O O . LYS A 1 98 ? 10.265 13.175 -3.448 1.00 98.00 98 LYS A O 1
ATOM 793 N N . LEU A 1 99 ? 9.012 11.969 -2.030 1.00 97.94 99 LEU A N 1
ATOM 794 C CA . LEU A 1 99 ? 7.780 12.082 -2.800 1.00 97.94 99 LEU A CA 1
ATOM 795 C C . LEU A 1 99 ? 7.265 13.510 -2.799 1.00 97.94 99 LEU A C 1
ATOM 797 O O . LEU A 1 99 ? 6.911 14.027 -3.853 1.00 97.94 99 LEU A O 1
ATOM 801 N N . PHE A 1 100 ? 7.272 14.160 -1.640 1.00 97.06 100 PHE A N 1
ATOM 802 C CA . PHE A 1 100 ? 6.893 15.557 -1.538 1.00 97.06 100 PHE A CA 1
ATOM 803 C C . PHE A 1 100 ? 7.835 16.456 -2.350 1.00 97.06 100 PHE A C 1
ATOM 805 O O . PHE A 1 100 ? 7.344 17.237 -3.160 1.00 97.06 100 PHE A O 1
ATOM 812 N N . GLU A 1 101 ? 9.156 16.277 -2.226 1.00 97.25 101 GLU A N 1
ATOM 813 C CA . GLU A 1 101 ? 10.163 16.983 -3.038 1.00 97.25 101 GLU A CA 1
ATOM 814 C C . GLU A 1 101 ? 9.891 16.818 -4.544 1.00 97.25 101 GLU A C 1
ATOM 816 O O . GLU A 1 101 ? 9.789 17.807 -5.266 1.00 97.25 101 GLU A O 1
ATOM 821 N N . ALA A 1 102 ? 9.677 15.585 -5.017 1.00 97.25 102 ALA A N 1
ATOM 822 C CA . ALA A 1 102 ? 9.405 15.307 -6.429 1.00 97.25 102 ALA A CA 1
ATOM 823 C C . ALA A 1 102 ? 8.090 15.941 -6.923 1.00 97.25 102 ALA A C 1
ATOM 825 O O . ALA A 1 102 ? 8.014 16.433 -8.052 1.00 97.25 102 ALA A O 1
ATOM 826 N N . VAL A 1 103 ? 7.047 15.955 -6.086 1.00 96.75 103 VAL A N 1
ATOM 827 C CA . VAL A 1 103 ? 5.775 16.623 -6.402 1.00 96.75 103 VAL A CA 1
ATOM 828 C C . VAL A 1 103 ? 5.952 18.143 -6.460 1.00 96.75 103 VAL A C 1
ATOM 830 O O . VAL A 1 103 ? 5.361 18.789 -7.331 1.00 96.75 103 VAL A O 1
ATOM 833 N N . GLU A 1 104 ? 6.761 18.717 -5.566 1.00 95.56 104 GLU A N 1
ATOM 834 C CA . GLU A 1 104 ? 7.048 20.151 -5.551 1.00 95.56 104 GLU A CA 1
ATOM 835 C C . GLU A 1 104 ? 7.871 20.600 -6.758 1.00 95.56 104 GLU A C 1
ATOM 837 O O . GLU A 1 104 ? 7.479 21.549 -7.442 1.00 95.56 104 GLU A O 1
ATOM 842 N N . GLU A 1 105 ? 8.968 19.902 -7.053 1.00 95.75 105 GLU A N 1
ATOM 843 C CA . GLU A 1 105 ? 9.845 20.180 -8.195 1.00 95.75 105 GLU A CA 1
ATOM 844 C C . GLU A 1 105 ? 9.111 20.021 -9.532 1.00 95.75 105 GLU A C 1
ATOM 846 O O . GLU A 1 105 ? 9.332 20.796 -10.464 1.00 95.75 105 GLU A O 1
ATOM 851 N N . GLY A 1 106 ? 8.195 19.052 -9.613 1.00 93.88 106 GLY A N 1
ATOM 852 C CA . GLY A 1 106 ? 7.350 18.827 -10.783 1.00 93.88 106 GLY A CA 1
ATOM 853 C C . GLY A 1 106 ? 6.173 19.797 -10.923 1.00 93.88 106 GLY A C 1
ATOM 854 O O . GLY A 1 106 ? 5.484 19.756 -11.940 1.00 93.88 106 GLY A O 1
ATOM 855 N N . GLY A 1 107 ? 5.896 20.646 -9.925 1.00 94.19 107 GLY A N 1
ATOM 856 C CA . GLY A 1 107 ? 4.734 21.541 -9.937 1.00 94.19 107 GLY A CA 1
ATOM 857 C C . GLY A 1 107 ? 3.381 20.811 -9.915 1.00 94.19 107 GLY A C 1
ATOM 858 O O . GLY A 1 107 ? 2.378 21.360 -10.376 1.00 94.19 107 GLY A O 1
ATOM 859 N N . ARG A 1 108 ? 3.339 19.568 -9.410 1.00 94.12 108 ARG A N 1
ATOM 860 C CA . ARG A 1 108 ? 2.146 18.696 -9.418 1.00 94.12 108 ARG A CA 1
ATOM 861 C C . ARG A 1 108 ? 1.319 18.790 -8.131 1.00 94.12 108 ARG A C 1
ATOM 863 O O . ARG A 1 108 ? 0.426 17.976 -7.918 1.00 94.12 108 ARG A O 1
ATOM 870 N N . GLN A 1 109 ? 1.562 19.775 -7.260 1.00 94.88 109 GLN A N 1
ATOM 871 C CA . GLN A 1 109 ? 0.936 19.837 -5.930 1.00 94.88 109 GLN A CA 1
ATOM 872 C C . GLN A 1 109 ? -0.597 19.848 -5.993 1.00 94.88 109 GLN A C 1
ATOM 874 O O . GLN A 1 109 ? -1.252 19.141 -5.234 1.00 94.88 109 GLN A O 1
ATOM 879 N N . VAL A 1 110 ? -1.176 20.648 -6.895 1.00 93.31 110 VAL A N 1
ATOM 880 C CA . VAL A 1 110 ? -2.638 20.774 -7.039 1.00 93.31 110 VAL A CA 1
ATOM 881 C C . VAL A 1 110 ? -3.250 19.489 -7.590 1.00 93.31 110 VAL A C 1
ATOM 883 O O . VAL A 1 110 ? -4.281 19.041 -7.098 1.00 93.31 110 VAL A O 1
ATOM 886 N N . GLU A 1 111 ? -2.602 18.896 -8.589 1.00 93.75 111 GLU A N 1
ATOM 887 C CA . GLU A 1 111 ? -3.035 17.658 -9.232 1.00 93.75 111 GLU A CA 1
ATOM 888 C C . GLU A 1 111 ? -3.035 16.491 -8.237 1.00 93.75 111 GLU A C 1
ATOM 890 O O . GLU A 1 111 ? -4.055 15.828 -8.053 1.00 93.75 111 GLU A O 1
ATOM 895 N N . VAL A 1 112 ? -1.919 16.298 -7.531 1.00 94.69 112 VAL A N 1
ATOM 896 C CA . VAL A 1 112 ? -1.751 15.219 -6.551 1.00 94.69 112 VAL A CA 1
ATOM 897 C C . VAL A 1 112 ? -2.672 15.418 -5.354 1.00 94.69 112 VAL A C 1
ATOM 899 O O . VAL A 1 112 ? -3.317 14.468 -4.915 1.00 94.69 112 VAL A O 1
ATOM 902 N N . ALA A 1 113 ? -2.800 16.651 -4.851 1.00 91.25 113 ALA A N 1
ATOM 903 C CA . ALA A 1 113 ? -3.750 16.947 -3.785 1.00 91.25 113 ALA A CA 1
ATOM 904 C C . ALA A 1 113 ? -5.183 16.620 -4.226 1.00 91.25 113 ALA A C 1
ATOM 906 O O . ALA A 1 113 ? -5.899 15.949 -3.491 1.00 91.25 113 ALA A O 1
ATOM 907 N N . SER A 1 114 ? -5.576 17.000 -5.446 1.00 90.12 114 SER A N 1
ATOM 908 C CA . SER A 1 114 ? -6.896 16.669 -5.986 1.00 90.12 114 SER A CA 1
ATOM 909 C C . SER A 1 114 ? -7.113 15.158 -6.114 1.00 90.12 114 SER A C 1
ATOM 911 O O . SER A 1 114 ? -8.180 14.678 -5.740 1.00 90.12 114 SER A O 1
ATOM 913 N N . ALA A 1 115 ? -6.127 14.405 -6.613 1.00 89.88 115 ALA A N 1
ATOM 914 C CA . ALA A 1 115 ? -6.214 12.947 -6.744 1.00 89.88 115 ALA A CA 1
ATOM 915 C C . ALA A 1 115 ? -6.359 12.244 -5.380 1.00 89.88 115 ALA A C 1
ATOM 917 O O . ALA A 1 115 ? -7.079 11.256 -5.248 1.00 89.88 115 ALA A O 1
ATOM 918 N N . LEU A 1 116 ? -5.735 12.804 -4.342 1.00 86.69 116 LEU A N 1
ATOM 919 C CA . LEU A 1 116 ? -5.832 12.328 -2.962 1.00 86.69 116 LEU A CA 1
ATOM 920 C C . LEU A 1 116 ? -7.024 12.916 -2.185 1.00 86.69 116 LEU A C 1
ATOM 922 O O . LEU A 1 116 ? -7.115 12.703 -0.979 1.00 86.69 116 LEU A O 1
ATOM 926 N N . GLY A 1 117 ? -7.932 13.656 -2.836 1.00 83.12 117 GLY A N 1
ATOM 927 C CA . GLY A 1 117 ? -9.115 14.235 -2.183 1.00 83.12 117 GLY A CA 1
ATOM 928 C C . GLY A 1 117 ? -8.793 15.346 -1.176 1.00 83.12 117 GLY A C 1
ATOM 929 O O . GLY A 1 117 ? -9.509 15.534 -0.196 1.00 83.12 117 GLY A O 1
ATOM 930 N N . ALA A 1 118 ? -7.705 16.082 -1.392 1.00 79.31 118 ALA A N 1
ATOM 931 C CA . ALA A 1 118 ? -7.136 17.024 -0.442 1.00 79.31 118 ALA A CA 1
ATOM 932 C C . ALA A 1 118 ? -7.028 18.456 -0.973 1.00 79.31 118 ALA A C 1
ATOM 934 O O . ALA A 1 118 ? -6.835 18.706 -2.162 1.00 79.31 118 ALA A O 1
ATOM 935 N N . ALA A 1 119 ? -7.032 19.420 -0.049 1.00 80.69 119 ALA A N 1
ATOM 936 C CA . ALA A 1 119 ? -6.538 20.762 -0.340 1.00 80.69 119 ALA A CA 1
ATOM 937 C C . ALA A 1 119 ? -4.997 20.749 -0.465 1.00 80.69 119 ALA A C 1
ATOM 939 O O . ALA A 1 119 ? -4.342 20.057 0.320 1.00 80.69 119 ALA A O 1
ATOM 940 N N . PRO A 1 120 ? -4.385 21.564 -1.352 1.00 84.00 120 PRO A N 1
ATOM 941 C CA . PRO A 1 120 ? -2.926 21.615 -1.513 1.00 84.00 120 PRO A CA 1
ATOM 942 C C . PRO A 1 120 ? -2.153 21.927 -0.223 1.00 84.00 120 PRO A C 1
ATOM 944 O O . PRO A 1 120 ? -1.041 21.450 -0.034 1.00 84.00 120 PRO A O 1
ATOM 947 N N . THR A 1 121 ? -2.754 22.679 0.704 1.00 86.06 121 THR A N 1
ATOM 948 C CA . THR A 1 121 ? -2.165 22.991 2.018 1.00 86.06 121 THR A CA 1
ATOM 949 C C . THR A 1 121 ? -2.002 21.773 2.928 1.00 86.06 121 THR A C 1
ATOM 951 O O . THR A 1 121 ? -1.242 21.847 3.888 1.00 86.06 121 THR A O 1
ATOM 954 N N . ARG A 1 122 ? -2.703 20.669 2.638 1.00 86.81 122 ARG A N 1
ATOM 955 C CA . ARG A 1 122 ? -2.654 19.404 3.387 1.00 86.81 122 ARG A CA 1
ATOM 956 C C . ARG A 1 122 ? -1.896 18.302 2.643 1.00 86.81 122 ARG A C 1
ATOM 958 O O . ARG A 1 122 ? -1.921 17.148 3.060 1.00 86.81 122 ARG A O 1
ATOM 965 N N . LEU A 1 123 ? -1.251 18.636 1.523 1.00 90.56 123 LEU A N 1
ATOM 966 C CA . LEU A 1 123 ? -0.607 17.660 0.646 1.00 90.56 123 LEU A CA 1
ATOM 967 C C . LEU A 1 123 ? 0.428 16.812 1.392 1.00 90.56 123 LEU A C 1
ATOM 969 O O . LEU A 1 123 ? 0.433 15.597 1.242 1.00 90.56 123 LEU A O 1
ATOM 973 N N . PHE A 1 124 ? 1.264 17.428 2.229 1.00 91.88 124 PHE A N 1
ATOM 974 C CA . PHE A 1 124 ? 2.299 16.703 2.963 1.00 91.88 124 PHE A CA 1
ATOM 975 C C . PHE A 1 124 ? 1.711 15.622 3.883 1.00 91.88 124 PHE A C 1
ATOM 977 O O . PHE A 1 124 ? 2.118 14.464 3.804 1.00 91.88 124 PHE A O 1
ATOM 984 N N . GLN A 1 125 ? 0.701 15.970 4.692 1.00 87.38 125 GLN A N 1
ATOM 985 C CA . GLN A 1 125 ? 0.014 15.010 5.566 1.00 87.38 125 GLN A CA 1
ATOM 986 C C . GLN A 1 125 ? -0.686 13.911 4.758 1.00 87.38 125 GLN A C 1
ATOM 988 O O . GLN A 1 125 ? -0.745 12.759 5.174 1.00 87.38 125 GLN A O 1
ATOM 993 N N . LYS A 1 126 ? -1.204 14.247 3.573 1.00 89.94 126 LYS A N 1
ATOM 994 C CA . LYS A 1 126 ? -1.887 13.284 2.699 1.00 89.94 126 LYS A CA 1
ATOM 995 C C . LYS A 1 126 ? -0.927 12.296 2.064 1.00 89.94 126 LYS A C 1
ATOM 997 O O . LYS A 1 126 ? -1.253 11.118 1.981 1.00 89.94 126 LYS A O 1
ATOM 1002 N N . LEU A 1 127 ? 0.255 12.750 1.654 1.00 94.12 127 LEU A N 1
ATOM 1003 C CA . LEU A 1 127 ? 1.314 11.864 1.175 1.00 94.12 127 LEU A CA 1
ATOM 1004 C C . LEU A 1 127 ? 1.823 10.952 2.294 1.00 94.12 127 LEU A C 1
ATOM 1006 O O . LEU A 1 127 ? 2.072 9.775 2.044 1.00 94.12 127 LEU A O 1
ATOM 1010 N N . GLU A 1 128 ? 1.937 11.467 3.522 1.00 92.12 128 GLU A N 1
ATOM 1011 C CA . GLU A 1 128 ? 2.255 10.650 4.696 1.00 92.12 128 GLU A CA 1
ATOM 1012 C C . GLU A 1 128 ? 1.210 9.556 4.912 1.00 92.12 128 GLU A C 1
ATOM 1014 O O . GLU A 1 128 ? 1.553 8.374 4.909 1.00 92.12 128 GLU A O 1
ATOM 1019 N N . LEU A 1 129 ? -0.066 9.938 5.014 1.00 89.00 129 LEU A N 1
ATOM 1020 C CA . LEU A 1 129 ? -1.154 8.988 5.205 1.00 89.00 129 LEU A CA 1
ATOM 1021 C C . LEU A 1 129 ? -1.194 7.960 4.071 1.00 89.00 129 LEU A C 1
ATOM 1023 O O . LEU A 1 129 ? -1.321 6.768 4.344 1.00 89.00 129 LEU A O 1
ATOM 1027 N N . PHE A 1 130 ? -1.043 8.393 2.819 1.00 91.69 130 PHE A N 1
ATOM 1028 C CA . PHE A 1 130 ? -1.007 7.523 1.645 1.00 91.69 130 PHE A CA 1
ATOM 1029 C C . PHE A 1 130 ? 0.095 6.463 1.756 1.00 91.69 130 PHE A C 1
ATOM 1031 O O . PHE A 1 130 ? -0.195 5.271 1.689 1.00 91.69 130 PHE A O 1
ATOM 1038 N N . ILE A 1 131 ? 1.339 6.871 2.013 1.00 92.56 131 ILE A N 1
ATOM 1039 C CA . ILE A 1 131 ? 2.485 5.955 2.116 1.00 92.56 131 ILE A CA 1
ATOM 1040 C C . ILE A 1 131 ? 2.360 5.004 3.315 1.00 92.56 131 ILE A C 1
ATOM 1042 O O . ILE A 1 131 ? 2.806 3.856 3.254 1.00 92.56 131 ILE A O 1
ATOM 1046 N N . GLU A 1 132 ? 1.797 5.466 4.430 1.00 86.50 132 GLU A N 1
ATOM 1047 C CA . GLU A 1 132 ? 1.713 4.663 5.651 1.00 86.50 132 GLU A CA 1
ATOM 1048 C C . GLU A 1 132 ? 0.526 3.694 5.676 1.00 86.50 132 GLU A C 1
ATOM 1050 O O . GLU A 1 132 ? 0.619 2.636 6.313 1.00 86.50 132 GLU A O 1
ATOM 1055 N N . SER A 1 133 ? -0.580 4.044 5.015 1.00 81.38 133 SER A N 1
ATOM 1056 C CA . SER A 1 133 ? -1.810 3.238 4.983 1.00 81.38 133 SER A CA 1
ATOM 1057 C C . SER A 1 133 ? -1.891 2.299 3.779 1.00 81.38 133 SER A C 1
ATOM 1059 O O . SER A 1 133 ? -2.431 1.199 3.910 1.00 81.38 133 SER A O 1
ATOM 1061 N N . VAL A 1 134 ? -1.304 2.674 2.641 1.00 84.94 134 VAL A N 1
ATOM 1062 C CA . VAL A 1 134 ? -1.269 1.839 1.438 1.00 84.94 134 VAL A CA 1
ATOM 1063 C C . VAL A 1 134 ? -0.010 0.979 1.450 1.00 84.94 134 VAL A C 1
ATOM 1065 O O . VAL A 1 134 ? 1.113 1.485 1.462 1.00 84.94 134 VAL A O 1
ATOM 1068 N N . ALA A 1 135 ? -0.187 -0.343 1.442 1.00 84.38 135 ALA A N 1
ATOM 1069 C CA . ALA A 1 135 ? 0.931 -1.272 1.327 1.00 84.38 135 ALA A CA 1
ATOM 1070 C C . ALA A 1 135 ? 1.570 -1.176 -0.075 1.00 84.38 135 ALA A C 1
ATOM 1072 O O . ALA A 1 135 ? 0.832 -1.114 -1.059 1.00 84.38 135 ALA A O 1
ATOM 1073 N N . PRO A 1 136 ? 2.913 -1.192 -0.187 1.00 91.31 136 PRO A N 1
ATOM 1074 C CA . PRO A 1 136 ? 3.562 -1.209 -1.491 1.00 91.31 136 PRO A CA 1
ATOM 1075 C C . PRO A 1 136 ? 3.283 -2.505 -2.235 1.00 91.31 136 PRO A C 1
ATOM 1077 O O . PRO A 1 136 ? 3.269 -3.582 -1.630 1.00 91.31 136 PRO A O 1
ATOM 1080 N N . SER A 1 137 ? 3.189 -2.387 -3.553 1.00 93.88 137 SER A N 1
ATOM 1081 C CA . SER A 1 137 ? 3.372 -3.512 -4.467 1.00 93.88 137 SER A CA 1
ATOM 1082 C C . SER A 1 137 ? 4.840 -3.605 -4.894 1.00 93.88 137 SER A C 1
ATOM 1084 O O . SER A 1 137 ? 5.581 -2.620 -4.849 1.00 93.88 137 SER A O 1
ATOM 1086 N N . ILE A 1 138 ? 5.286 -4.785 -5.301 1.00 96.81 138 ILE A N 1
ATOM 1087 C CA . ILE A 1 138 ? 6.582 -4.969 -5.958 1.00 96.81 138 ILE A CA 1
ATOM 1088 C C . ILE A 1 138 ? 6.332 -5.063 -7.458 1.00 96.81 138 ILE A C 1
ATOM 1090 O O . ILE A 1 138 ? 5.518 -5.876 -7.882 1.00 96.81 138 ILE A O 1
ATOM 1094 N N . ALA A 1 139 ? 7.033 -4.265 -8.258 1.00 97.25 139 ALA A N 1
ATOM 1095 C CA . ALA A 1 139 ? 7.055 -4.438 -9.706 1.00 97.25 139 ALA A CA 1
ATOM 1096 C C . ALA A 1 139 ? 8.439 -4.921 -10.138 1.00 97.25 139 ALA A C 1
ATOM 1098 O O . ALA A 1 139 ? 9.433 -4.222 -9.937 1.00 97.25 139 ALA A O 1
ATOM 1099 N N . ILE A 1 140 ? 8.489 -6.110 -10.734 1.00 97.56 140 ILE A N 1
ATOM 1100 C CA . ILE A 1 140 ? 9.713 -6.712 -11.262 1.00 97.56 140 ILE A CA 1
ATOM 1101 C C . ILE A 1 140 ? 9.670 -6.601 -12.781 1.00 97.56 140 ILE A C 1
ATOM 1103 O O . ILE A 1 140 ? 8.862 -7.263 -13.428 1.00 97.56 140 ILE A O 1
ATOM 1107 N N . CYS A 1 141 ? 10.530 -5.773 -13.361 1.00 97.19 141 CYS A N 1
ATOM 1108 C CA . CYS A 1 141 ? 10.710 -5.716 -14.808 1.00 97.19 141 CYS A CA 1
ATOM 1109 C C . CYS A 1 141 ? 11.831 -6.680 -15.203 1.00 97.19 141 CYS A C 1
ATOM 1111 O O . CYS A 1 141 ? 12.937 -6.572 -14.684 1.00 97.19 141 CYS A O 1
ATOM 1113 N N . ILE A 1 142 ? 11.559 -7.638 -16.092 1.00 97.00 142 ILE A N 1
ATOM 1114 C CA . ILE A 1 142 ? 12.492 -8.740 -16.375 1.00 97.00 142 ILE A CA 1
ATOM 1115 C C . ILE A 1 142 ? 12.510 -9.142 -17.850 1.00 97.00 142 ILE A C 1
ATOM 1117 O O . ILE A 1 142 ? 11.534 -8.954 -18.579 1.00 97.00 142 ILE A O 1
ATOM 1121 N N . ASP A 1 143 ? 13.619 -9.717 -18.307 1.00 95.94 143 ASP A N 1
ATOM 1122 C CA . ASP A 1 143 ? 13.788 -10.182 -19.686 1.00 95.94 143 ASP A CA 1
ATOM 1123 C C . ASP A 1 143 ? 13.049 -11.497 -19.996 1.00 95.94 143 ASP A C 1
ATOM 1125 O O . ASP A 1 143 ? 12.580 -11.726 -21.118 1.00 95.94 143 ASP A O 1
ATOM 1129 N N . GLU A 1 144 ? 12.904 -12.363 -18.997 1.00 94.75 144 GLU A N 1
ATOM 1130 C CA . GLU A 1 144 ? 12.221 -13.649 -19.104 1.00 94.75 144 GLU A CA 1
ATOM 1131 C C . GLU A 1 144 ? 11.643 -14.096 -17.755 1.00 94.75 144 GLU A C 1
ATOM 1133 O O . GLU A 1 144 ? 12.042 -13.619 -16.700 1.00 94.75 144 GLU A O 1
ATOM 1138 N N . VAL A 1 145 ? 10.699 -15.037 -17.786 1.00 94.44 145 VAL A N 1
ATOM 1139 C CA . VAL A 1 145 ? 10.081 -15.627 -16.593 1.00 94.44 145 VAL A CA 1
ATOM 1140 C C . VAL A 1 145 ? 10.255 -17.141 -16.592 1.00 94.44 145 VAL A C 1
ATOM 1142 O O . VAL A 1 145 ? 10.332 -17.768 -17.652 1.00 94.44 145 VAL A O 1
ATOM 1145 N N . ASN A 1 146 ? 10.315 -17.732 -15.402 1.00 94.62 146 ASN A N 1
ATOM 1146 C CA . ASN A 1 146 ? 10.320 -19.176 -15.194 1.00 94.62 146 ASN A CA 1
ATOM 1147 C C . ASN A 1 146 ? 9.495 -19.551 -13.950 1.00 94.62 146 ASN A C 1
ATOM 1149 O O . ASN A 1 146 ? 9.076 -18.680 -13.189 1.00 94.62 146 ASN A O 1
ATOM 1153 N N . GLN A 1 147 ? 9.318 -20.857 -13.725 1.00 93.88 147 GLN A N 1
ATOM 1154 C CA . GLN A 1 147 ? 8.536 -21.365 -12.594 1.00 93.88 147 GLN A CA 1
ATOM 1155 C C . GLN A 1 147 ? 9.101 -20.936 -11.232 1.00 93.88 147 GLN A C 1
ATOM 1157 O O . GLN A 1 147 ? 8.334 -20.616 -10.338 1.00 93.88 147 GLN A O 1
ATOM 1162 N N . ASP A 1 148 ? 10.429 -20.888 -11.073 1.00 96.00 148 ASP A N 1
ATOM 1163 C CA . ASP A 1 148 ? 11.044 -20.469 -9.805 1.00 96.00 148 ASP A CA 1
ATOM 1164 C C . ASP A 1 148 ? 10.642 -19.037 -9.423 1.00 96.00 148 ASP A C 1
ATOM 1166 O O . ASP A 1 148 ? 10.410 -18.749 -8.250 1.00 96.00 148 ASP A O 1
ATOM 1170 N N . LEU A 1 149 ? 10.581 -18.130 -10.404 1.00 95.38 149 LEU A N 1
ATOM 1171 C CA . LEU A 1 149 ? 10.201 -16.739 -10.179 1.00 95.38 149 LEU A CA 1
ATOM 1172 C C . LEU A 1 149 ? 8.717 -16.615 -9.818 1.00 95.38 149 LEU A C 1
ATOM 1174 O O . LEU A 1 149 ? 8.381 -15.873 -8.899 1.00 95.38 149 LEU A O 1
ATOM 1178 N N . GLU A 1 150 ? 7.853 -17.367 -10.503 1.00 92.75 150 GLU A N 1
ATOM 1179 C CA . GLU A 1 150 ? 6.424 -17.464 -10.179 1.00 92.75 150 GLU A CA 1
ATOM 1180 C C . GLU A 1 150 ? 6.214 -17.972 -8.745 1.00 92.75 150 GLU A C 1
ATOM 1182 O O . GLU A 1 150 ? 5.583 -17.290 -7.936 1.00 92.75 150 GLU A O 1
ATOM 1187 N N . ASP A 1 151 ? 6.835 -19.104 -8.397 1.00 89.94 151 ASP A N 1
ATOM 1188 C CA . ASP A 1 151 ? 6.744 -19.721 -7.070 1.00 89.94 151 ASP A CA 1
ATOM 1189 C C . ASP A 1 151 ? 7.257 -18.778 -5.966 1.00 89.94 151 ASP A C 1
ATOM 1191 O O . ASP A 1 151 ? 6.707 -18.728 -4.861 1.00 89.94 151 ASP A O 1
ATOM 1195 N N . PHE A 1 152 ? 8.317 -18.013 -6.248 1.00 94.31 152 PHE A N 1
ATOM 1196 C CA . PHE A 1 152 ? 8.825 -16.997 -5.330 1.00 94.31 152 PHE A CA 1
ATOM 1197 C C . PHE A 1 152 ? 7.813 -15.865 -5.113 1.00 94.31 152 PHE A C 1
ATOM 1199 O O . PHE A 1 152 ? 7.562 -15.495 -3.965 1.00 94.31 152 PHE A O 1
ATOM 1206 N N . CYS A 1 153 ? 7.227 -15.323 -6.181 1.00 90.75 153 CYS A N 1
ATOM 1207 C CA . CYS A 1 153 ? 6.256 -14.234 -6.090 1.00 90.75 153 CYS A CA 1
ATOM 1208 C C . CYS A 1 153 ? 4.969 -14.651 -5.367 1.00 90.75 153 CYS A C 1
ATOM 1210 O O . CYS A 1 153 ? 4.437 -13.862 -4.585 1.00 90.75 153 CYS A O 1
ATOM 1212 N N . ASP A 1 154 ? 4.508 -15.888 -5.562 1.00 86.31 154 ASP A N 1
ATOM 1213 C CA . ASP A 1 154 ? 3.358 -16.454 -4.843 1.00 86.31 154 ASP A CA 1
ATOM 1214 C C . ASP A 1 154 ? 3.625 -16.619 -3.339 1.00 86.31 154 ASP A C 1
ATOM 1216 O O . ASP A 1 154 ? 2.706 -16.559 -2.520 1.00 86.31 154 ASP A O 1
ATOM 1220 N N . ALA A 1 155 ? 4.889 -16.804 -2.951 1.00 88.44 155 ALA A N 1
ATOM 1221 C CA . ALA A 1 155 ? 5.290 -16.912 -1.552 1.00 88.44 155 ALA A CA 1
ATOM 1222 C C . ALA A 1 155 ? 5.401 -15.552 -0.832 1.00 88.44 155 ALA A C 1
ATOM 1224 O O . ALA A 1 155 ? 5.566 -15.528 0.394 1.00 88.44 155 ALA A O 1
ATOM 1225 N N . LEU A 1 156 ? 5.337 -14.425 -1.553 1.00 88.31 156 LEU A N 1
ATOM 1226 C CA . LEU A 1 156 ? 5.417 -13.088 -0.963 1.00 88.31 156 LEU A CA 1
ATOM 1227 C C . LEU A 1 156 ? 4.089 -12.672 -0.321 1.00 88.31 156 LEU A C 1
ATOM 1229 O O . LEU A 1 156 ? 3.001 -12.899 -0.838 1.00 88.31 156 LEU A O 1
ATOM 1233 N N . ASP A 1 157 ? 4.182 -11.978 0.812 1.00 83.94 157 ASP A N 1
ATOM 1234 C CA . ASP A 1 157 ? 3.033 -11.429 1.540 1.00 83.94 157 ASP A CA 1
ATOM 1235 C C . ASP A 1 157 ? 2.677 -9.993 1.098 1.00 83.94 157 ASP A C 1
ATOM 1237 O O . ASP A 1 157 ? 2.033 -9.241 1.836 1.00 83.94 157 ASP A O 1
ATOM 1241 N N . VAL A 1 158 ? 3.113 -9.599 -0.102 1.00 87.25 158 VAL A N 1
ATOM 1242 C CA . VAL A 1 158 ? 2.804 -8.317 -0.752 1.00 87.25 158 VAL A CA 1
ATOM 1243 C C . VAL A 1 158 ? 2.380 -8.542 -2.203 1.00 87.25 158 VAL A C 1
ATOM 1245 O O . VAL A 1 158 ? 2.857 -9.498 -2.820 1.00 87.25 158 VAL A O 1
ATOM 1248 N N . PRO A 1 159 ? 1.513 -7.678 -2.766 1.00 90.44 159 PRO A N 1
ATOM 1249 C CA . PRO A 1 159 ? 1.193 -7.753 -4.182 1.00 90.44 159 PRO A CA 1
ATOM 1250 C C . PRO A 1 159 ? 2.461 -7.628 -5.018 1.00 90.44 159 PRO A C 1
ATOM 1252 O O . PRO A 1 159 ? 3.294 -6.754 -4.762 1.00 90.44 159 PRO A O 1
ATOM 1255 N N . THR A 1 160 ? 2.621 -8.520 -5.987 1.00 93.44 160 THR A N 1
ATOM 1256 C CA . THR A 1 160 ? 3.788 -8.540 -6.866 1.00 93.44 160 THR A CA 1
ATOM 1257 C C . THR A 1 160 ? 3.342 -8.651 -8.311 1.00 93.44 160 THR A C 1
ATOM 1259 O O . THR A 1 160 ? 2.510 -9.488 -8.650 1.00 93.44 160 THR A O 1
ATOM 1262 N N . GLU A 1 161 ? 3.908 -7.804 -9.160 1.00 94.69 161 GLU A N 1
ATOM 1263 C CA . GLU A 1 161 ? 3.616 -7.713 -10.583 1.00 94.69 161 GLU A CA 1
ATOM 1264 C C . GLU A 1 161 ? 4.910 -7.909 -11.372 1.00 94.69 161 GLU A C 1
ATOM 1266 O O . GLU A 1 161 ? 5.899 -7.213 -11.141 1.00 94.69 161 GLU A O 1
ATOM 1271 N N . ILE A 1 162 ? 4.916 -8.855 -12.309 1.00 95.38 162 ILE A N 1
ATOM 1272 C CA . ILE A 1 162 ? 6.070 -9.111 -13.173 1.00 95.38 162 ILE A CA 1
ATOM 1273 C C . ILE A 1 162 ? 5.782 -8.576 -14.565 1.00 95.38 162 ILE A C 1
ATOM 1275 O O . ILE A 1 162 ? 4.853 -9.032 -15.227 1.00 95.38 162 ILE A O 1
ATOM 1279 N N . TYR A 1 163 ? 6.617 -7.663 -15.039 1.00 95.88 163 TYR A N 1
ATOM 1280 C CA . TYR A 1 163 ? 6.536 -7.075 -16.366 1.00 95.88 163 TYR A CA 1
ATOM 1281 C C . TYR A 1 163 ? 7.666 -7.611 -17.228 1.00 95.88 163 TYR A C 1
ATOM 1283 O O . TYR A 1 163 ? 8.840 -7.317 -17.010 1.00 95.88 163 TYR A O 1
ATOM 1291 N N . ARG A 1 164 ? 7.318 -8.403 -18.240 1.00 95.56 164 ARG A N 1
ATOM 1292 C CA . ARG A 1 164 ? 8.314 -8.922 -19.170 1.00 95.56 164 ARG A CA 1
ATOM 1293 C C . ARG A 1 164 ? 8.611 -7.898 -20.258 1.00 95.56 164 ARG A C 1
ATOM 1295 O O . ARG A 1 164 ? 7.688 -7.340 -20.861 1.00 95.56 164 ARG A O 1
ATOM 1302 N N . VAL A 1 165 ? 9.892 -7.705 -20.551 1.00 95.81 165 VAL A N 1
ATOM 1303 C CA . VAL A 1 165 ? 10.387 -6.832 -21.618 1.00 95.81 165 VAL A CA 1
ATOM 1304 C C . VAL A 1 165 ? 11.384 -7.610 -22.463 1.00 95.81 165 VAL A C 1
ATOM 1306 O O . VAL A 1 165 ? 12.308 -8.223 -21.952 1.00 95.81 165 VAL A O 1
ATOM 1309 N N . LYS A 1 166 ? 11.211 -7.592 -23.780 1.00 94.81 166 LYS A N 1
ATOM 1310 C CA . LYS A 1 166 ? 12.088 -8.271 -24.732 1.00 94.81 166 LYS A CA 1
ATOM 1311 C C . LYS A 1 166 ? 12.811 -7.257 -25.599 1.00 94.81 166 LYS A C 1
ATOM 1313 O O . LYS A 1 166 ? 12.247 -6.226 -25.962 1.00 94.81 166 LYS A O 1
ATOM 1318 N N . LYS A 1 167 ? 14.044 -7.591 -25.970 1.00 94.88 167 LYS A N 1
ATOM 1319 C CA . LYS A 1 167 ? 14.873 -6.816 -26.890 1.00 94.88 167 LYS A CA 1
ATOM 1320 C C . LYS A 1 167 ? 15.004 -7.543 -28.225 1.00 94.88 167 LYS A C 1
ATOM 1322 O O . LYS A 1 167 ? 15.259 -8.745 -28.290 1.00 94.88 167 LYS A O 1
ATOM 1327 N N . PHE A 1 168 ? 14.884 -6.785 -29.305 1.00 92.62 168 PHE A N 1
ATOM 1328 C CA . PHE A 1 168 ? 15.046 -7.249 -30.675 1.00 92.62 168 PHE A CA 1
ATOM 1329 C C . PHE A 1 168 ? 16.030 -6.359 -31.427 1.00 92.62 168 PHE A C 1
ATOM 1331 O O . PHE A 1 168 ? 16.167 -5.171 -31.150 1.00 92.62 168 PHE A O 1
ATOM 1338 N N . LEU A 1 169 ? 16.700 -6.934 -32.420 1.00 92.88 169 LEU A N 1
ATOM 1339 C CA . LEU A 1 169 ? 17.446 -6.183 -33.421 1.00 92.88 169 LEU A CA 1
ATOM 1340 C C . LEU A 1 169 ? 16.602 -6.089 -34.689 1.00 92.88 169 LEU A C 1
ATOM 1342 O O . LEU A 1 169 ? 16.376 -7.092 -35.370 1.00 92.88 169 LEU A O 1
ATOM 1346 N N . VAL A 1 170 ? 16.157 -4.877 -35.011 1.00 90.50 170 VAL A N 1
ATOM 1347 C CA . VAL A 1 170 ? 15.383 -4.555 -36.211 1.00 90.50 170 VAL A CA 1
ATOM 1348 C C . VAL A 1 170 ? 16.284 -3.764 -37.150 1.00 90.50 170 VAL A C 1
ATOM 1350 O O . VAL A 1 170 ? 16.659 -2.625 -36.886 1.00 90.50 170 VAL A O 1
ATOM 1353 N N . ASN A 1 171 ? 16.699 -4.397 -38.251 1.00 88.75 171 ASN A N 1
ATOM 1354 C CA . ASN A 1 171 ? 17.661 -3.824 -39.207 1.00 88.75 171 ASN A CA 1
ATOM 1355 C C . ASN A 1 171 ? 18.976 -3.323 -38.558 1.00 88.75 171 ASN A C 1
ATOM 1357 O O . ASN A 1 171 ? 19.590 -2.378 -39.049 1.00 88.75 171 ASN A O 1
ATOM 1361 N N . GLY A 1 172 ? 19.412 -3.962 -37.466 1.00 85.00 172 GLY A N 1
ATOM 1362 C CA . GLY A 1 172 ? 20.631 -3.605 -36.728 1.00 85.00 172 GLY A CA 1
ATOM 1363 C C . GLY A 1 172 ? 20.440 -2.573 -35.611 1.00 85.00 172 GLY A C 1
ATOM 1364 O O . GLY A 1 172 ? 21.384 -2.344 -34.859 1.00 85.00 172 GLY A O 1
ATOM 1365 N N . SER A 1 173 ? 19.242 -2.001 -35.463 1.00 89.12 173 SER A N 1
ATOM 1366 C CA . SER A 1 173 ? 18.880 -1.122 -34.345 1.00 89.12 173 SER A CA 1
ATOM 1367 C C . SER A 1 173 ? 18.185 -1.913 -33.241 1.00 89.12 173 SER A C 1
ATOM 1369 O O . SER A 1 173 ? 17.392 -2.806 -33.534 1.00 89.12 173 SER A O 1
ATOM 1371 N N . ALA A 1 174 ? 18.482 -1.593 -31.981 1.00 91.38 174 ALA A N 1
ATOM 1372 C CA . ALA A 1 174 ? 17.781 -2.181 -30.847 1.00 91.38 174 ALA A CA 1
ATOM 1373 C C . ALA A 1 174 ? 16.370 -1.591 -30.734 1.00 91.38 174 ALA A C 1
ATOM 1375 O O . ALA A 1 174 ? 16.203 -0.373 -30.725 1.00 91.38 174 ALA A O 1
ATOM 1376 N N . GLU A 1 175 ? 15.379 -2.467 -30.634 1.00 92.75 175 GLU A N 1
ATOM 1377 C CA . GLU A 1 175 ? 14.001 -2.134 -30.290 1.00 92.75 175 GLU A CA 1
ATOM 1378 C C . GLU A 1 175 ? 13.568 -2.998 -29.105 1.00 92.75 175 GLU A C 1
ATOM 1380 O O . GLU A 1 175 ? 13.986 -4.153 -28.984 1.00 92.75 175 GLU A O 1
ATOM 1385 N N . TYR A 1 176 ? 12.725 -2.446 -28.236 1.00 93.06 176 TYR A N 1
ATOM 1386 C CA . TYR A 1 176 ? 12.243 -3.123 -27.036 1.00 93.06 176 TYR A CA 1
ATOM 1387 C C . TYR A 1 176 ? 10.723 -3.175 -27.044 1.00 93.06 176 TYR A C 1
ATOM 1389 O O . TYR A 1 176 ? 10.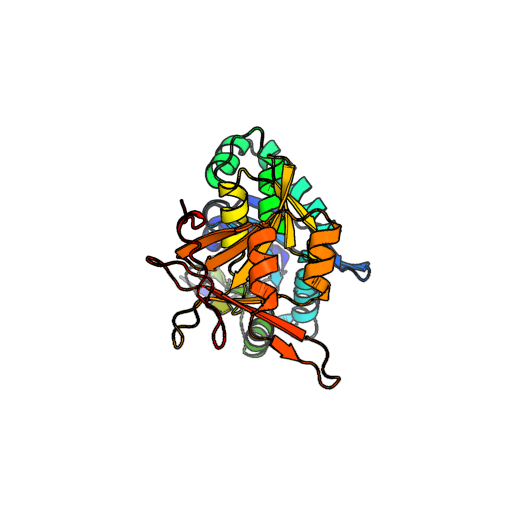055 -2.275 -27.558 1.00 93.06 176 TYR A O 1
ATOM 1397 N N . TYR A 1 177 ? 10.174 -4.241 -26.480 1.00 88.75 177 TYR A N 1
ATOM 1398 C CA . TYR A 1 177 ? 8.738 -4.457 -26.446 1.00 88.75 177 TYR A CA 1
ATOM 1399 C C . TYR A 1 177 ? 8.344 -5.323 -25.255 1.00 88.75 177 TYR A C 1
ATOM 1401 O O . TYR A 1 177 ? 9.026 -6.299 -24.947 1.00 88.75 177 TYR A O 1
ATOM 1409 N N . SER A 1 178 ? 7.207 -5.017 -24.628 1.00 89.69 178 SER A N 1
ATOM 1410 C CA . SER A 1 178 ? 6.577 -5.931 -23.679 1.00 89.69 178 SER A CA 1
ATOM 1411 C C . SER A 1 178 ? 5.669 -6.918 -24.427 1.00 89.69 178 SER A C 1
ATOM 1413 O O . SER A 1 178 ? 4.606 -6.506 -24.908 1.00 89.69 178 SER A O 1
ATOM 1415 N N . PRO A 1 179 ? 6.036 -8.215 -24.535 1.00 84.69 179 PRO A N 1
ATOM 1416 C CA . PRO A 1 179 ? 5.231 -9.222 -25.238 1.00 84.69 179 PRO A CA 1
ATOM 1417 C C . PRO A 1 179 ? 3.813 -9.367 -24.681 1.00 84.69 179 PRO A C 1
ATOM 1419 O O . PRO A 1 179 ? 2.889 -9.740 -25.404 1.00 84.69 179 PRO A O 1
ATOM 1422 N N . ASP A 1 180 ? 3.636 -9.001 -23.417 1.00 88.62 180 ASP A N 1
ATOM 1423 C CA . ASP A 1 180 ? 2.393 -9.132 -22.668 1.00 88.62 180 ASP A CA 1
ATOM 1424 C C . ASP A 1 180 ? 1.537 -7.855 -22.752 1.00 88.62 180 ASP A C 1
ATOM 1426 O O . ASP A 1 180 ? 0.661 -7.612 -21.929 1.00 88.62 180 ASP A O 1
ATOM 1430 N N . LYS A 1 181 ? 1.766 -7.028 -23.787 1.00 86.00 181 LYS A N 1
ATOM 1431 C CA . LYS A 1 181 ? 1.046 -5.767 -24.042 1.00 86.00 181 LYS A CA 1
ATOM 1432 C C . LYS A 1 181 ? 1.106 -4.802 -22.856 1.00 86.00 181 LYS A C 1
ATOM 1434 O O . LYS A 1 181 ? 0.144 -4.079 -22.602 1.00 86.00 181 LYS A O 1
ATOM 1439 N N . ASN A 1 182 ? 2.248 -4.785 -22.173 1.00 85.56 182 ASN A N 1
ATOM 1440 C CA . ASN A 1 182 ? 2.512 -3.974 -20.986 1.00 85.56 182 ASN A CA 1
ATOM 1441 C C . ASN A 1 182 ? 1.647 -4.327 -19.765 1.00 85.56 182 ASN A C 1
ATOM 1443 O O . ASN A 1 182 ? 1.637 -3.581 -18.793 1.00 85.56 182 ASN A O 1
ATOM 1447 N N . ALA A 1 183 ? 0.939 -5.458 -19.799 1.00 87.62 183 ALA A N 1
ATOM 1448 C CA . ALA A 1 183 ? 0.303 -6.028 -18.622 1.00 87.62 183 ALA A CA 1
ATOM 1449 C C . ALA A 1 183 ? 1.296 -6.937 -17.879 1.00 87.62 183 ALA A C 1
ATOM 1451 O O . ALA A 1 183 ? 2.210 -7.488 -18.507 1.00 87.62 183 ALA A O 1
ATOM 1452 N N . PRO A 1 184 ? 1.118 -7.131 -16.563 1.00 89.19 184 PRO A N 1
ATOM 1453 C CA . PRO A 1 184 ? 1.930 -8.081 -15.829 1.00 89.19 184 PRO A CA 1
ATOM 1454 C C . PRO A 1 184 ? 1.667 -9.510 -16.326 1.00 89.19 184 PRO A C 1
ATOM 1456 O O . PRO A 1 184 ? 0.518 -9.927 -16.483 1.00 89.19 184 PRO A O 1
ATOM 1459 N N . VAL A 1 185 ? 2.738 -10.268 -16.567 1.00 88.88 185 VAL A N 1
ATOM 1460 C CA . VAL A 1 185 ? 2.666 -11.698 -16.918 1.00 88.88 185 VAL A CA 1
ATOM 1461 C C . VAL A 1 185 ? 2.343 -12.558 -15.693 1.00 88.88 185 VAL A C 1
ATOM 1463 O O . VAL A 1 185 ? 1.716 -13.606 -15.822 1.00 88.88 185 VAL A O 1
ATOM 1466 N N . VAL A 1 186 ? 2.710 -12.076 -14.504 1.00 83.06 186 VAL A N 1
ATOM 1467 C CA . VAL A 1 186 ? 2.365 -12.654 -13.201 1.00 83.06 186 VAL A CA 1
ATOM 1468 C C . VAL A 1 186 ? 1.883 -11.518 -12.312 1.00 83.06 186 VAL A C 1
ATOM 1470 O O . VAL A 1 186 ? 2.553 -10.490 -12.224 1.00 83.06 186 VAL A O 1
ATOM 1473 N N . ALA A 1 187 ? 0.735 -11.699 -11.664 1.00 85.88 187 ALA A N 1
ATOM 1474 C CA . ALA A 1 187 ? 0.182 -10.743 -10.714 1.00 85.88 187 ALA A CA 1
ATOM 1475 C C . ALA A 1 187 ? -0.344 -11.493 -9.488 1.00 85.88 187 ALA A C 1
ATOM 1477 O O . ALA A 1 187 ? -1.284 -12.283 -9.595 1.00 85.88 187 ALA A O 1
ATOM 1478 N N . THR A 1 188 ? 0.256 -11.239 -8.328 1.00 84.00 188 THR A N 1
ATOM 1479 C CA . THR A 1 188 ? -0.165 -11.823 -7.054 1.00 84.00 188 THR A CA 1
ATOM 1480 C C . THR A 1 188 ? -0.920 -10.787 -6.231 1.00 84.00 188 THR A C 1
ATOM 1482 O O . THR A 1 188 ? -0.576 -9.606 -6.206 1.00 84.00 188 THR A O 1
ATOM 1485 N N . THR A 1 189 ? -1.980 -11.219 -5.551 1.00 73.38 189 THR A N 1
ATOM 1486 C CA . THR A 1 189 ? -2.720 -10.388 -4.592 1.00 73.38 189 THR A CA 1
ATOM 1487 C C . THR A 1 189 ? -2.825 -11.151 -3.273 1.00 73.38 189 THR A C 1
ATOM 1489 O O . THR A 1 189 ? -3.554 -12.139 -3.188 1.00 73.38 189 THR A O 1
ATOM 1492 N N . PRO A 1 190 ? -2.095 -10.741 -2.221 1.00 63.12 190 PRO A N 1
ATOM 1493 C CA . PRO A 1 190 ? -2.262 -11.325 -0.900 1.00 63.12 190 PRO A CA 1
ATOM 1494 C C . PRO A 1 190 ? -3.682 -11.062 -0.399 1.00 63.12 190 PRO A C 1
ATOM 1496 O O . PRO A 1 190 ? -4.179 -9.937 -0.516 1.00 63.12 190 PRO A O 1
ATOM 1499 N N . GLU A 1 191 ? -4.297 -12.065 0.232 1.00 48.88 191 GLU A N 1
ATOM 1500 C CA . GLU A 1 191 ? -5.701 -12.046 0.681 1.00 48.88 191 GLU A CA 1
ATOM 1501 C C . GLU A 1 191 ? -6.082 -10.904 1.661 1.00 48.88 191 GLU A C 1
ATOM 1503 O O . GLU A 1 191 ? -7.263 -10.755 1.976 1.00 48.88 191 GLU A O 1
ATOM 1508 N N . GLU A 1 192 ? -5.130 -10.101 2.160 1.00 50.75 192 GLU A N 1
ATOM 1509 C CA . GLU A 1 192 ? -5.344 -9.073 3.200 1.00 50.75 192 GLU A CA 1
ATOM 1510 C C . GLU A 1 192 ? -4.985 -7.623 2.781 1.00 50.75 192 GLU A C 1
ATOM 1512 O O . GLU A 1 192 ? -4.955 -6.725 3.628 1.00 50.75 192 GLU A O 1
ATOM 1517 N N . SER A 1 193 ? -4.689 -7.364 1.501 1.00 45.91 193 SER A N 1
ATOM 1518 C CA . SER A 1 193 ? -3.923 -6.175 1.065 1.00 45.91 193 SER A CA 1
ATOM 1519 C C . SER A 1 193 ? -4.703 -4.954 0.530 1.00 45.91 193 SER A C 1
ATOM 1521 O O . SER A 1 193 ? -4.105 -4.097 -0.115 1.00 45.91 193 SER A O 1
ATOM 1523 N N . SER A 1 194 ? -5.993 -4.768 0.830 1.00 50.59 194 SER A N 1
ATOM 1524 C CA . SER A 1 194 ? -6.708 -3.535 0.430 1.00 50.59 194 SER A CA 1
ATOM 1525 C C . SER A 1 194 ? -6.479 -2.382 1.429 1.00 50.59 194 SER A C 1
ATOM 1527 O O . SER A 1 194 ? -7.352 -2.041 2.228 1.00 50.59 194 SER A O 1
ATOM 1529 N N . GLY A 1 195 ? -5.281 -1.785 1.417 1.00 55.19 195 GLY A N 1
ATOM 1530 C CA . GLY A 1 195 ? -4.908 -0.647 2.282 1.00 55.19 195 GLY A CA 1
ATOM 1531 C C . GLY A 1 195 ? -5.658 0.667 1.998 1.00 55.19 195 GLY A C 1
ATOM 1532 O O . GLY A 1 195 ? -5.599 1.596 2.802 1.00 55.19 195 GLY A O 1
ATOM 1533 N N . THR A 1 196 ? -6.401 0.744 0.892 1.00 62.94 196 THR A N 1
ATOM 1534 C CA . THR A 1 196 ? -7.185 1.923 0.491 1.00 62.94 196 THR A CA 1
ATOM 1535 C C . THR A 1 196 ? -8.295 2.262 1.485 1.00 62.94 196 THR A C 1
ATOM 1537 O O . THR A 1 196 ? -8.430 3.421 1.860 1.00 62.94 196 THR A O 1
ATOM 1540 N N . GLY A 1 197 ? -9.009 1.266 2.023 1.00 82.88 197 GLY A N 1
ATOM 1541 C CA . GLY A 1 197 ? -10.122 1.514 2.951 1.00 82.88 197 GLY A CA 1
ATOM 1542 C C . GLY A 1 197 ? -9.706 2.216 4.251 1.00 82.88 197 GLY A C 1
ATOM 1543 O O . GLY A 1 197 ? -10.479 2.974 4.830 1.00 82.88 197 GLY A O 1
ATOM 1544 N N . VAL A 1 198 ? -8.465 2.017 4.709 1.00 87.94 198 VAL A N 1
ATOM 1545 C CA . VAL A 1 198 ? -7.942 2.727 5.889 1.00 87.94 198 VAL A CA 1
ATOM 1546 C C . VAL A 1 198 ? -7.683 4.197 5.572 1.00 87.94 198 VAL A C 1
ATOM 1548 O O . VAL A 1 198 ? -8.052 5.055 6.373 1.00 87.94 198 VAL A O 1
ATOM 1551 N N . PHE A 1 199 ? -7.069 4.477 4.417 1.00 85.25 199 PHE A N 1
ATOM 1552 C CA . PHE A 1 199 ? -6.875 5.842 3.928 1.00 85.25 199 PHE A CA 1
ATOM 1553 C C . PHE A 1 199 ? -8.223 6.565 3.842 1.00 85.25 199 PHE A C 1
ATOM 1555 O O . PHE A 1 199 ? -8.402 7.608 4.464 1.00 85.25 199 PHE A O 1
ATOM 1562 N N . ASP A 1 200 ? -9.193 5.960 3.154 1.00 88.50 200 ASP A N 1
ATOM 1563 C CA . ASP A 1 200 ? -10.523 6.532 2.947 1.00 88.50 200 ASP A CA 1
ATOM 1564 C C . ASP A 1 200 ? -11.266 6.818 4.250 1.00 88.50 200 ASP A C 1
ATOM 1566 O O . ASP A 1 200 ? -11.832 7.898 4.412 1.00 88.50 200 ASP A O 1
ATOM 1570 N N . ALA A 1 201 ? -11.245 5.889 5.207 1.00 91.88 201 ALA A N 1
ATOM 1571 C CA . ALA A 1 201 ? -11.945 6.089 6.470 1.00 91.88 201 ALA A CA 1
ATOM 1572 C C . ALA A 1 201 ? -11.340 7.236 7.284 1.00 91.88 201 ALA A C 1
ATOM 1574 O O . ALA A 1 201 ? -12.071 8.084 7.788 1.00 91.88 201 ALA A O 1
ATOM 1575 N N . VAL A 1 202 ? -10.007 7.301 7.388 1.00 92.12 202 VAL A N 1
ATOM 1576 C CA . VAL A 1 202 ? -9.334 8.397 8.103 1.00 92.12 202 VAL A CA 1
ATOM 1577 C C . VAL A 1 202 ? -9.644 9.737 7.437 1.00 92.12 202 VAL A C 1
ATOM 1579 O O . VAL A 1 202 ? -9.923 10.710 8.133 1.00 92.12 202 VAL A O 1
ATOM 1582 N N . GLU A 1 203 ? -9.669 9.784 6.107 1.00 89.75 203 GLU A N 1
ATOM 1583 C CA . GLU A 1 203 ? -10.019 10.980 5.343 1.00 89.75 203 GLU A CA 1
ATOM 1584 C C . GLU A 1 203 ? -11.455 11.448 5.561 1.00 89.75 203 GLU A C 1
ATOM 1586 O O . GLU A 1 203 ? -11.687 12.620 5.867 1.00 89.75 203 GLU A O 1
ATOM 1591 N N . GLN A 1 204 ? -12.422 10.536 5.476 1.00 92.31 204 GLN A N 1
ATOM 1592 C CA . GLN A 1 204 ? -13.825 10.858 5.733 1.00 92.31 204 GLN A CA 1
ATOM 1593 C C . GLN A 1 204 ? -14.079 11.302 7.177 1.00 92.31 204 GLN A C 1
ATOM 1595 O O . GLN A 1 204 ? -14.990 12.091 7.426 1.00 92.31 204 GLN A O 1
ATOM 1600 N N . LEU A 1 205 ? -13.243 10.859 8.117 1.00 93.06 205 LEU A N 1
ATOM 1601 C CA . LEU A 1 205 ? -13.261 11.298 9.512 1.00 93.06 205 LEU A CA 1
ATOM 1602 C C . LEU A 1 205 ? -12.575 12.661 9.743 1.00 93.06 205 LEU A C 1
ATOM 1604 O O . LEU A 1 205 ? -12.426 13.083 10.888 1.00 93.06 205 LEU A O 1
ATOM 1608 N N . GLY A 1 206 ? -12.182 13.370 8.679 1.00 88.38 206 GLY A N 1
ATOM 1609 C CA . GLY A 1 206 ? -11.544 14.693 8.731 1.00 88.38 206 GLY A CA 1
ATOM 1610 C C . GLY A 1 206 ? -10.039 14.675 8.439 1.00 88.38 206 GLY A C 1
ATOM 1611 O O . GLY A 1 206 ? -9.403 15.730 8.343 1.00 88.38 206 GLY A O 1
ATOM 1612 N N . GLY A 1 207 ? -9.464 13.493 8.227 1.00 87.94 207 GLY A N 1
ATOM 1613 C CA . GLY A 1 207 ? -8.032 13.253 8.094 1.00 87.94 207 GLY A CA 1
ATOM 1614 C C . GLY A 1 207 ? -7.322 13.169 9.446 1.00 87.94 207 GLY A C 1
ATOM 1615 O O . GLY A 1 207 ? -7.870 13.513 10.496 1.00 87.94 207 GLY A O 1
ATOM 1616 N N . GLY A 1 208 ? -6.075 12.707 9.418 1.00 89.31 208 GLY A N 1
ATOM 1617 C CA . GLY A 1 208 ? -5.271 12.532 10.621 1.00 89.31 208 GLY A CA 1
ATOM 1618 C C . GLY A 1 208 ? -3.879 11.980 10.339 1.00 89.31 208 GLY A C 1
ATOM 1619 O O . GLY A 1 208 ? -3.537 11.665 9.201 1.00 89.31 208 GLY A O 1
ATOM 1620 N N . GLU A 1 209 ? -3.090 11.846 11.400 1.00 87.44 209 GLU A N 1
ATOM 1621 C CA . GLU A 1 209 ? -1.719 11.330 11.366 1.00 87.44 209 GLU A CA 1
ATOM 1622 C C . GLU A 1 209 ? -1.639 9.979 12.084 1.00 87.44 209 GLU A C 1
ATOM 1624 O O . GLU A 1 209 ? -2.274 9.768 13.124 1.00 87.44 209 GLU A O 1
ATOM 1629 N N . MET A 1 210 ? -0.849 9.037 11.564 1.00 89.25 210 MET A N 1
ATOM 1630 C CA . MET A 1 210 ? -0.655 7.754 12.236 1.00 89.25 210 MET A CA 1
ATOM 1631 C C . MET A 1 210 ? 0.242 7.931 13.465 1.00 89.25 210 MET A C 1
ATOM 1633 O O . MET A 1 210 ? 1.436 8.199 13.366 1.00 89.25 210 MET A O 1
ATOM 1637 N N . ILE A 1 211 ? -0.308 7.683 14.652 1.00 91.69 211 ILE A N 1
ATOM 1638 C CA . ILE A 1 211 ? 0.454 7.776 15.907 1.00 91.69 211 ILE A CA 1
ATOM 1639 C C . ILE A 1 211 ? 0.977 6.419 16.384 1.00 91.69 211 ILE A C 1
ATOM 1641 O O . ILE A 1 211 ? 1.892 6.342 17.206 1.00 91.69 211 ILE A O 1
ATOM 1645 N N . SER A 1 212 ? 0.399 5.314 15.899 1.00 86.50 212 SER A N 1
ATOM 1646 C CA . SER A 1 212 ? 0.880 3.971 16.225 1.00 86.50 212 SER A CA 1
ATOM 1647 C C . SER A 1 212 ? 0.586 2.965 15.122 1.00 86.50 212 SER A C 1
ATOM 1649 O O . SER A 1 212 ? -0.505 2.401 15.054 1.00 86.50 212 SER A O 1
ATOM 1651 N N . ARG A 1 213 ? 1.605 2.630 14.325 1.00 78.69 213 ARG A N 1
ATOM 1652 C CA . ARG A 1 213 ? 1.500 1.597 13.283 1.00 78.69 213 ARG A CA 1
ATOM 1653 C C . ARG A 1 213 ? 1.166 0.215 13.837 1.00 78.69 213 ARG A C 1
ATOM 1655 O O . ARG A 1 213 ? 0.322 -0.488 13.295 1.00 78.69 213 ARG A O 1
ATOM 1662 N N . LYS A 1 214 ? 1.796 -0.171 14.955 1.00 80.38 214 LYS A N 1
ATOM 1663 C CA . LYS A 1 214 ? 1.562 -1.477 15.601 1.00 80.38 214 LYS A CA 1
ATOM 1664 C C . LYS A 1 214 ? 0.108 -1.635 16.049 1.00 80.38 214 LYS A C 1
ATOM 1666 O O . LYS A 1 214 ? -0.432 -2.736 15.998 1.00 80.38 214 LYS A O 1
ATOM 1671 N N . LEU A 1 215 ? -0.502 -0.554 16.533 1.00 87.12 215 LEU A N 1
ATOM 1672 C CA . LEU A 1 215 ? -1.886 -0.571 17.001 1.00 87.12 215 LEU A CA 1
ATOM 1673 C C . LEU A 1 215 ? -2.886 -0.174 15.912 1.00 87.12 215 LEU A C 1
ATOM 1675 O O . LEU A 1 215 ? -4.073 -0.407 16.128 1.00 87.12 215 LEU A O 1
ATOM 1679 N N . LYS A 1 216 ? -2.414 0.352 14.774 1.00 90.94 216 LYS A N 1
ATOM 1680 C CA . LYS A 1 216 ? -3.218 1.015 13.739 1.00 90.94 216 LYS A CA 1
ATOM 1681 C C . LYS A 1 216 ? -4.046 2.169 14.321 1.00 90.94 216 LYS A C 1
ATOM 1683 O O . LYS A 1 216 ? -5.250 2.244 14.100 1.00 90.94 216 LYS A O 1
ATOM 1688 N N . CYS A 1 217 ? -3.402 3.017 15.129 1.00 94.81 217 CYS A N 1
ATOM 1689 C CA . CYS A 1 217 ? -4.036 4.196 15.722 1.00 94.81 217 CYS A CA 1
ATOM 1690 C C . CYS A 1 217 ? -3.636 5.476 14.986 1.00 94.81 217 CYS A C 1
ATOM 1692 O O . CYS A 1 217 ? -2.452 5.668 14.687 1.00 94.81 217 CYS A O 1
ATOM 1694 N N . TYR A 1 218 ? -4.613 6.357 14.796 1.00 95.44 218 TYR A N 1
ATOM 1695 C CA . TYR A 1 218 ? -4.488 7.640 14.113 1.00 95.44 218 TYR A CA 1
ATOM 1696 C C . TYR A 1 218 ? -5.007 8.753 15.019 1.00 95.44 218 TYR A C 1
ATOM 1698 O O . TYR A 1 218 ? -6.033 8.570 15.671 1.00 95.44 218 TYR A O 1
ATOM 1706 N N . ALA A 1 219 ? -4.304 9.880 15.077 1.00 96.00 219 ALA A N 1
ATOM 1707 C CA . ALA A 1 219 ? -4.806 11.108 15.681 1.00 96.00 219 ALA A CA 1
ATOM 1708 C C . ALA A 1 219 ? -5.495 11.934 14.592 1.00 96.00 219 ALA A C 1
ATOM 1710 O O . ALA A 1 219 ? -4.845 12.363 13.639 1.00 96.00 219 ALA A O 1
ATOM 1711 N N . LEU A 1 220 ? -6.806 12.109 14.723 1.00 95.81 220 LEU A N 1
ATOM 1712 C CA . LEU A 1 220 ? -7.632 12.903 13.824 1.00 95.81 220 LEU A CA 1
ATOM 1713 C C . LEU A 1 220 ? -7.474 14.400 14.110 1.00 95.81 220 LEU A C 1
ATOM 1715 O O . LEU A 1 220 ? -7.069 14.809 15.201 1.00 95.81 220 LEU A O 1
ATOM 1719 N N . GLU A 1 221 ? -7.838 15.234 13.137 1.00 91.19 221 GLU A N 1
ATOM 1720 C CA . GLU A 1 221 ? -7.734 16.697 13.266 1.00 91.19 221 GLU A CA 1
ATOM 1721 C C . GLU A 1 221 ? -8.655 17.300 14.334 1.00 91.19 221 GLU A C 1
ATOM 1723 O O . GLU A 1 221 ? -8.351 18.358 14.886 1.00 91.19 221 GLU A O 1
ATOM 1728 N N . ASP A 1 222 ? -9.757 16.626 14.662 1.00 93.62 222 ASP A N 1
ATOM 1729 C CA . ASP A 1 222 ? -10.657 17.018 15.752 1.00 93.62 222 ASP A CA 1
ATOM 1730 C C . ASP A 1 222 ? -10.097 16.683 17.153 1.00 93.62 222 ASP A C 1
ATOM 1732 O O . ASP A 1 222 ? -10.730 16.974 18.171 1.00 93.62 222 ASP A O 1
ATOM 1736 N N . GLY A 1 223 ? -8.895 16.098 17.213 1.00 94.00 223 GLY A N 1
ATOM 1737 C CA . GLY A 1 223 ? -8.201 15.704 18.434 1.00 94.00 223 GLY A CA 1
ATOM 1738 C C . GLY A 1 223 ? -8.563 14.307 18.940 1.00 94.00 223 GLY A C 1
ATOM 1739 O O . GLY A 1 223 ? -7.978 13.864 19.933 1.00 94.00 223 GLY A O 1
ATOM 1740 N N . ARG A 1 224 ? -9.492 13.592 18.290 1.00 96.81 224 ARG A N 1
ATOM 1741 C CA . ARG A 1 224 ? -9.781 12.194 18.628 1.00 96.81 224 ARG A CA 1
ATOM 1742 C C . ARG A 1 224 ? -8.637 11.295 18.189 1.00 96.81 224 ARG A C 1
ATOM 1744 O O . ARG A 1 224 ? -7.996 11.510 17.166 1.00 96.81 224 ARG A O 1
ATOM 1751 N N . VAL A 1 225 ? -8.409 10.231 18.948 1.00 97.75 225 VAL A N 1
ATOM 1752 C CA . VAL A 1 225 ? -7.557 9.124 18.511 1.00 97.75 225 VAL A CA 1
ATOM 1753 C C . VAL A 1 225 ? -8.460 7.965 18.131 1.00 97.75 225 VAL A C 1
ATOM 1755 O O . VAL A 1 225 ? -9.249 7.516 18.956 1.00 97.75 225 VAL A O 1
ATOM 1758 N N . VAL A 1 226 ? -8.322 7.439 16.922 1.00 97.81 226 VAL A N 1
ATOM 1759 C CA . VAL A 1 226 ? -9.109 6.294 16.454 1.00 97.81 226 VAL A CA 1
ATOM 1760 C C . VAL A 1 226 ? -8.221 5.093 16.199 1.00 97.81 226 VAL A C 1
ATOM 1762 O O . VAL A 1 226 ? -7.075 5.232 15.767 1.00 97.81 226 VAL A O 1
ATOM 1765 N N . LYS A 1 227 ? -8.741 3.894 16.460 1.00 97.00 227 LYS A N 1
ATOM 1766 C CA . LYS A 1 227 ? -8.091 2.635 16.091 1.00 97.00 227 LYS A CA 1
ATOM 1767 C C . LYS A 1 227 ? -8.813 2.013 14.910 1.00 97.00 227 LYS A C 1
ATOM 1769 O O . LYS A 1 227 ? -9.978 1.657 15.031 1.00 97.00 227 LYS A O 1
ATOM 1774 N N . VAL A 1 228 ? -8.099 1.801 13.811 1.00 95.25 228 VAL A N 1
ATOM 1775 C CA . VAL A 1 228 ? -8.681 1.252 12.584 1.00 95.25 228 VAL A CA 1
ATOM 1776 C C . VAL A 1 228 ? -8.433 -0.256 12.495 1.00 95.25 228 VAL A C 1
ATOM 1778 O O . VAL A 1 228 ? -7.307 -0.738 12.666 1.00 95.25 228 VAL A O 1
ATOM 1781 N N . GLN A 1 229 ? -9.486 -1.021 12.223 1.00 92.81 229 GLN A N 1
ATOM 1782 C CA . GLN A 1 229 ? -9.436 -2.456 11.952 1.00 92.81 229 GLN A CA 1
ATOM 1783 C C . GLN A 1 229 ? -10.121 -2.765 10.626 1.00 92.81 229 GLN A C 1
ATOM 1785 O O . GLN A 1 229 ? -11.132 -2.164 10.294 1.00 92.81 229 GLN A O 1
ATOM 1790 N N . GLN A 1 230 ? -9.586 -3.731 9.886 1.00 89.75 230 GLN A N 1
ATOM 1791 C CA . GLN A 1 230 ? -10.115 -4.138 8.585 1.00 89.75 230 GLN A CA 1
ATOM 1792 C C . GLN A 1 230 ? -10.456 -5.623 8.591 1.00 89.75 230 GLN A C 1
ATOM 1794 O O . GLN A 1 230 ? -9.790 -6.407 9.272 1.00 89.75 230 GLN A O 1
ATOM 1799 N N . SER A 1 231 ? -11.490 -5.986 7.841 1.00 86.25 231 SER A N 1
ATOM 1800 C CA . SER A 1 231 ? -11.918 -7.365 7.635 1.00 86.25 231 SER A CA 1
ATOM 1801 C C . SER A 1 231 ? -12.582 -7.510 6.268 1.00 86.25 231 SER A C 1
ATOM 1803 O O . SER A 1 231 ? -13.000 -6.517 5.673 1.00 86.25 231 SER A O 1
ATOM 1805 N N . LYS A 1 232 ? -12.692 -8.751 5.788 1.00 84.50 232 LYS A N 1
ATOM 1806 C CA . LYS A 1 232 ? -13.456 -9.109 4.589 1.00 84.50 232 LYS A CA 1
ATOM 1807 C C . LYS A 1 232 ? -14.834 -9.644 4.967 1.00 84.50 232 LYS A C 1
ATOM 1809 O O . LYS A 1 232 ? -15.034 -10.143 6.077 1.00 84.50 232 LYS A O 1
ATOM 1814 N N . LEU A 1 233 ? -15.779 -9.575 4.032 1.00 88.31 233 LEU A N 1
ATOM 1815 C CA . LEU A 1 233 ? -17.102 -10.155 4.232 1.00 88.31 233 LEU A CA 1
ATOM 1816 C C . LEU A 1 233 ? -16.997 -11.685 4.299 1.00 88.31 233 LEU A C 1
ATOM 1818 O O . LEU A 1 233 ? -16.557 -12.346 3.359 1.00 88.31 233 LEU A O 1
ATOM 1822 N N . HIS A 1 234 ? -17.446 -12.273 5.405 1.00 87.31 234 HIS A N 1
ATOM 1823 C CA . HIS A 1 234 ? -17.586 -13.719 5.531 1.00 87.31 234 HIS A CA 1
ATOM 1824 C C . HIS A 1 234 ? -18.943 -14.153 4.965 1.00 87.31 234 HIS A C 1
ATOM 1826 O O . HIS A 1 234 ? -19.924 -14.290 5.698 1.00 87.31 234 HIS A O 1
ATOM 1832 N N . GLU A 1 235 ? -18.991 -14.411 3.654 1.00 82.19 235 GLU A N 1
ATOM 1833 C CA . GLU A 1 235 ? -20.223 -14.664 2.884 1.00 82.19 235 GLU A CA 1
ATOM 1834 C C . GLU A 1 235 ? -21.165 -15.704 3.506 1.00 82.19 235 GLU A C 1
ATOM 1836 O O . GLU A 1 235 ? -22.380 -15.527 3.508 1.00 82.19 235 GLU A O 1
ATOM 1841 N N . ARG A 1 236 ? -20.630 -16.788 4.083 1.00 84.06 236 ARG A N 1
ATOM 1842 C CA . ARG A 1 236 ? -21.458 -17.844 4.696 1.00 84.06 236 ARG A CA 1
ATOM 1843 C C . ARG A 1 236 ? -22.268 -17.358 5.895 1.00 84.06 236 ARG A C 1
ATOM 1845 O O . ARG A 1 236 ? -23.334 -17.898 6.162 1.00 84.06 236 ARG A O 1
ATOM 1852 N N . GLN A 1 237 ? -21.723 -16.405 6.644 1.00 86.50 237 GLN A N 1
ATOM 1853 C CA . GLN A 1 237 ? -22.320 -15.878 7.870 1.00 86.50 237 GLN A CA 1
ATOM 1854 C C . GLN A 1 237 ? -22.940 -14.495 7.655 1.00 86.50 237 GLN A C 1
ATOM 1856 O O . GLN A 1 237 ? -23.665 -14.037 8.530 1.00 86.50 237 GLN A O 1
ATOM 1861 N N . GLN A 1 238 ? -22.681 -13.859 6.503 1.00 92.38 238 GLN A N 1
ATOM 1862 C CA . GLN A 1 238 ? -23.105 -12.493 6.186 1.00 92.38 238 GLN A CA 1
ATOM 1863 C C . GLN A 1 238 ? -22.677 -11.508 7.286 1.00 92.38 238 GLN A C 1
ATOM 1865 O O . GLN A 1 238 ? -23.485 -10.742 7.805 1.00 92.38 238 GLN A O 1
ATOM 1870 N N . VAL A 1 239 ? -21.399 -11.574 7.680 1.00 93.44 239 VAL A N 1
ATOM 1871 C CA . VAL A 1 239 ? -20.794 -10.677 8.677 1.00 93.44 239 VAL A CA 1
ATOM 1872 C C . VAL A 1 239 ? -19.359 -10.323 8.308 1.00 93.44 239 VAL A C 1
ATOM 1874 O O . VAL A 1 239 ? -18.635 -11.133 7.727 1.00 93.44 239 VAL A O 1
ATOM 1877 N N . TYR A 1 240 ? -18.922 -9.143 8.721 1.00 94.44 240 TYR A N 1
ATOM 1878 C CA . TYR A 1 240 ? -17.514 -8.791 8.848 1.00 94.44 240 TYR A CA 1
ATOM 1879 C C . TYR A 1 240 ? -17.018 -9.234 10.222 1.00 94.44 240 TYR A C 1
ATOM 1881 O O . TYR A 1 240 ? -17.714 -9.041 11.222 1.00 94.44 240 TYR A O 1
ATOM 1889 N N . TRP A 1 241 ? -15.839 -9.855 10.289 1.00 93.44 241 TRP A N 1
ATOM 1890 C CA . TRP A 1 241 ? -15.295 -10.375 11.545 1.00 93.44 241 TRP A CA 1
ATOM 1891 C C . TRP A 1 241 ? -13.986 -9.699 11.933 1.00 93.44 241 TRP A C 1
ATOM 1893 O O . TRP A 1 241 ? -13.017 -9.724 11.177 1.00 93.44 241 TRP A O 1
ATOM 1903 N N . TYR A 1 242 ? -13.921 -9.184 13.155 1.00 94.38 242 TYR A N 1
ATOM 1904 C CA . TYR A 1 242 ? -12.725 -8.561 13.704 1.00 94.38 242 TYR A CA 1
ATOM 1905 C C . TYR A 1 242 ? -12.330 -9.233 15.018 1.00 94.38 242 TYR A C 1
ATOM 1907 O O . TYR A 1 242 ? -13.167 -9.552 15.865 1.00 94.38 242 TYR A O 1
ATOM 1915 N N . GLY A 1 243 ? -11.027 -9.443 15.198 1.00 91.69 243 GLY A N 1
ATOM 1916 C CA . GLY A 1 243 ? -10.454 -9.950 16.440 1.00 91.69 243 GLY A CA 1
ATOM 1917 C C . GLY A 1 243 ? -9.813 -8.830 17.254 1.00 91.69 243 GLY A C 1
ATOM 1918 O O . GLY A 1 243 ? -8.802 -8.257 16.844 1.00 91.69 243 GLY A O 1
ATOM 1919 N N . ILE A 1 244 ? -10.329 -8.564 18.454 1.00 93.88 244 ILE A N 1
ATOM 1920 C CA . ILE A 1 244 ? -9.722 -7.626 19.405 1.00 93.88 244 ILE A CA 1
ATOM 1921 C C . ILE A 1 244 ? -9.024 -8.428 20.504 1.00 93.88 244 ILE A C 1
ATOM 1923 O O . ILE A 1 244 ? -9.677 -9.046 21.340 1.00 93.88 244 ILE A O 1
ATOM 1927 N N . SER A 1 245 ? -7.688 -8.440 20.528 1.00 93.62 245 SER A N 1
ATOM 1928 C CA . SER A 1 245 ? -6.967 -9.046 21.656 1.00 93.62 245 SER A CA 1
ATOM 1929 C C . SER A 1 245 ? -6.969 -8.115 22.877 1.00 93.62 245 SER A C 1
ATOM 1931 O O . SER A 1 245 ? -6.833 -6.898 22.699 1.00 93.62 245 SER A O 1
ATOM 1933 N N . PRO A 1 246 ? -7.034 -8.646 24.116 1.00 93.06 246 PRO A N 1
ATOM 1934 C CA . PRO A 1 246 ? -7.008 -7.817 25.326 1.00 93.06 246 PRO A CA 1
ATOM 1935 C C . PRO A 1 246 ? -5.791 -6.885 25.394 1.00 93.06 246 PRO A C 1
ATOM 1937 O O . PRO A 1 246 ? -5.912 -5.713 25.740 1.00 93.06 246 PRO A O 1
ATOM 1940 N N . ALA A 1 247 ? -4.615 -7.371 24.984 1.00 90.56 247 ALA A N 1
ATOM 1941 C CA . ALA A 1 247 ? -3.394 -6.568 24.960 1.00 90.56 247 ALA A CA 1
ATOM 1942 C C . ALA A 1 247 ? -3.480 -5.395 23.969 1.00 90.56 247 ALA A C 1
ATOM 1944 O O . ALA A 1 247 ? -3.064 -4.283 24.294 1.00 90.56 247 ALA A O 1
ATOM 1945 N N . SER A 1 248 ? -4.029 -5.621 22.768 1.00 90.94 248 SER A N 1
ATOM 1946 C CA . SER A 1 248 ? -4.210 -4.553 21.777 1.00 90.94 248 SER A CA 1
ATOM 1947 C C . SER A 1 248 ? -5.249 -3.533 22.240 1.00 90.94 248 SER A C 1
ATOM 1949 O O . SER A 1 248 ? -5.057 -2.337 22.037 1.00 90.94 248 SER A O 1
ATOM 1951 N N . TYR A 1 249 ? -6.311 -4.005 22.898 1.00 94.19 249 TYR A N 1
ATOM 1952 C CA . TYR A 1 249 ? -7.366 -3.172 23.462 1.00 94.19 249 TYR A CA 1
ATOM 1953 C C . TYR A 1 249 ? -6.843 -2.226 24.548 1.00 94.19 249 TYR A C 1
ATOM 1955 O O . TYR A 1 249 ? -7.001 -1.010 24.453 1.00 94.19 249 TYR A O 1
ATOM 1963 N N . VAL A 1 250 ? -6.137 -2.774 25.542 1.00 95.56 250 VAL A N 1
ATOM 1964 C CA . VAL A 1 250 ? -5.529 -1.992 26.630 1.00 95.56 250 VAL A CA 1
ATOM 1965 C C . VAL A 1 250 ? -4.500 -1.001 26.085 1.00 95.56 250 VAL A C 1
ATOM 1967 O O . VAL A 1 250 ? -4.483 0.155 26.501 1.00 95.56 250 VAL A O 1
ATOM 1970 N N . ALA A 1 251 ? -3.6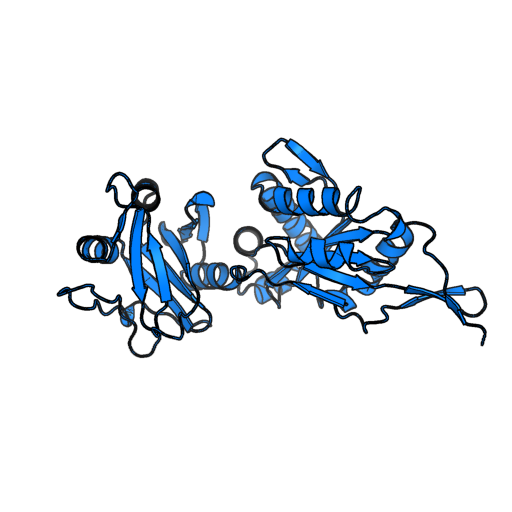71 -1.419 25.125 1.00 94.19 251 ALA A N 1
ATOM 1971 C CA . ALA A 1 251 ? -2.685 -0.535 24.513 1.00 94.19 251 ALA A CA 1
ATOM 1972 C C . ALA A 1 251 ? -3.334 0.624 23.737 1.00 94.19 251 ALA A C 1
ATOM 1974 O O . ALA A 1 251 ? -2.843 1.747 23.813 1.00 94.19 251 ALA A O 1
ATOM 1975 N N . ALA A 1 252 ? -4.448 0.377 23.038 1.00 93.62 252 ALA A N 1
ATOM 1976 C CA . ALA A 1 252 ? -5.208 1.421 22.352 1.00 93.62 252 ALA A CA 1
ATOM 1977 C C . ALA A 1 252 ? -5.774 2.450 23.343 1.00 93.62 252 ALA A C 1
ATOM 1979 O O . ALA A 1 252 ? -5.591 3.651 23.160 1.00 93.62 252 ALA A O 1
ATOM 1980 N N . LYS A 1 253 ? -6.371 1.994 24.451 1.00 95.62 253 LYS A N 1
ATOM 1981 C CA . LYS A 1 253 ? -6.809 2.891 25.534 1.00 95.62 253 LYS A CA 1
ATOM 1982 C C . LYS A 1 253 ? -5.655 3.709 26.112 1.00 95.62 253 LYS A C 1
ATOM 1984 O O . LYS A 1 253 ? -5.811 4.897 26.370 1.00 95.62 253 LYS A O 1
ATOM 1989 N N . GLY A 1 254 ? -4.487 3.087 26.276 1.00 95.56 254 GLY A N 1
ATOM 1990 C CA . GLY A 1 254 ? -3.287 3.741 26.797 1.00 95.56 254 GLY A CA 1
ATOM 1991 C C . GLY A 1 254 ? -2.780 4.908 25.943 1.00 95.56 254 GLY A C 1
ATOM 1992 O O . GLY A 1 254 ? -2.153 5.810 26.488 1.00 95.56 254 GLY A O 1
ATOM 1993 N N . VAL A 1 255 ? -3.076 4.922 24.638 1.00 94.88 255 VAL A N 1
ATOM 1994 C CA . VAL A 1 255 ? -2.746 6.042 23.734 1.00 94.88 255 VAL A CA 1
ATOM 1995 C C . VAL A 1 255 ? -3.900 7.036 23.553 1.00 94.88 255 VAL A C 1
ATOM 1997 O O . VAL A 1 255 ? -3.830 7.893 22.680 1.00 94.88 255 VAL A O 1
ATOM 2000 N N . GLY A 1 256 ? -4.959 6.938 24.363 1.00 96.19 256 GLY A N 1
ATOM 2001 C CA . GLY A 1 256 ? -6.091 7.868 24.329 1.00 96.19 256 GLY A CA 1
ATOM 2002 C C . GLY A 1 256 ? -7.130 7.581 23.244 1.00 96.19 256 GLY A C 1
ATOM 2003 O O . GLY A 1 256 ? -7.865 8.490 22.877 1.00 96.19 256 GLY A O 1
ATOM 2004 N N . CYS A 1 257 ? -7.200 6.346 22.729 1.00 97.25 257 CYS A N 1
ATOM 2005 C CA . CYS A 1 257 ? -8.194 5.944 21.728 1.00 97.25 257 CYS A CA 1
ATOM 2006 C C . CYS A 1 257 ? -9.626 6.259 22.196 1.00 97.25 257 CYS A C 1
ATOM 2008 O O . CYS A 1 257 ? -10.044 5.780 23.249 1.00 97.25 257 CYS A O 1
ATOM 2010 N N . ALA A 1 258 ? -10.361 7.037 21.405 1.00 97.56 258 ALA A N 1
ATOM 2011 C CA . ALA A 1 258 ? -11.746 7.437 2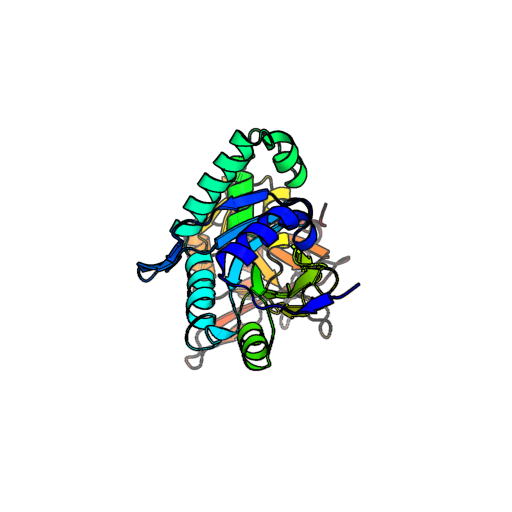1.623 1.00 97.56 258 ALA A CA 1
ATOM 2012 C C . ALA A 1 258 ? -12.733 6.521 20.887 1.00 97.56 258 ALA A C 1
ATOM 2014 O O . ALA A 1 258 ? -13.772 6.189 21.454 1.00 97.56 258 ALA A O 1
ATOM 2015 N N . ASP A 1 259 ? -12.374 6.047 19.689 1.00 98.12 259 ASP A N 1
ATOM 2016 C CA . ASP A 1 259 ? -13.258 5.242 18.837 1.00 98.12 259 ASP A CA 1
ATOM 2017 C C . ASP A 1 259 ? -12.512 4.095 18.134 1.00 98.12 259 ASP A C 1
ATOM 2019 O O . ASP A 1 259 ? -11.294 4.139 17.922 1.00 98.12 259 ASP A O 1
ATOM 2023 N N . PHE A 1 260 ? -13.250 3.043 17.782 1.00 98.00 260 PHE A N 1
ATOM 2024 C CA . PHE A 1 260 ? -12.798 1.963 16.907 1.00 98.00 260 PHE A CA 1
ATOM 2025 C C . PHE A 1 260 ? -13.494 2.091 15.557 1.00 98.00 260 PHE A C 1
ATOM 2027 O O . PHE A 1 260 ? -14.716 2.017 15.473 1.00 98.00 260 PHE A O 1
ATOM 2034 N N . VAL A 1 261 ? -12.693 2.201 14.506 1.00 97.75 261 VAL A N 1
ATOM 2035 C CA . VAL A 1 261 ? -13.155 2.309 13.126 1.00 97.75 261 VAL A CA 1
ATOM 2036 C C . VAL A 1 261 ? -13.025 0.943 12.463 1.00 97.75 261 VAL A C 1
ATOM 2038 O O . VAL A 1 261 ? -11.920 0.410 12.333 1.00 97.75 261 VAL A O 1
ATOM 2041 N N . PHE A 1 262 ? -14.147 0.364 12.051 1.00 96.81 262 PHE A N 1
ATOM 2042 C CA . PHE A 1 262 ? -14.202 -0.953 11.421 1.00 96.81 262 PHE A CA 1
ATOM 2043 C C . PHE A 1 262 ? -14.449 -0.815 9.918 1.00 96.81 262 PHE A C 1
ATOM 2045 O O . PHE A 1 262 ? -15.549 -0.466 9.505 1.00 96.81 262 PHE A O 1
ATOM 2052 N N . ILE A 1 263 ? -13.431 -1.101 9.105 1.00 95.25 263 ILE A N 1
ATOM 2053 C CA . ILE A 1 263 ? -13.509 -1.100 7.638 1.00 95.25 263 ILE A CA 1
ATOM 2054 C C . ILE A 1 263 ? -14.255 -2.351 7.177 1.00 95.25 263 ILE A C 1
ATOM 2056 O O . ILE A 1 263 ? -13.832 -3.471 7.492 1.00 95.25 263 ILE A O 1
ATOM 2060 N N . MET A 1 264 ? -15.339 -2.160 6.432 1.00 93.38 264 MET A N 1
ATOM 2061 C CA . MET A 1 264 ? -16.266 -3.185 5.948 1.00 93.38 264 MET A CA 1
ATOM 2062 C C . MET A 1 264 ? -16.118 -3.394 4.432 1.00 93.38 264 MET A C 1
ATOM 2064 O O . MET A 1 264 ? -17.091 -3.345 3.688 1.00 93.38 264 MET A O 1
ATOM 2068 N N . GLY A 1 265 ? -14.886 -3.613 3.959 1.00 86.62 265 GLY A N 1
ATOM 2069 C CA . GLY A 1 265 ? -14.605 -3.827 2.533 1.00 86.62 265 GLY A CA 1
ATOM 2070 C C . GLY A 1 265 ? -15.140 -2.695 1.651 1.00 86.62 265 GLY A C 1
ATOM 2071 O O . GLY A 1 265 ? -14.909 -1.527 1.949 1.00 86.62 265 GLY A O 1
ATOM 2072 N N . ASP A 1 266 ? -15.877 -3.050 0.600 1.00 85.69 266 ASP A N 1
ATOM 2073 C CA . ASP A 1 266 ? -16.468 -2.099 -0.352 1.00 85.69 266 ASP A CA 1
ATOM 2074 C C . ASP A 1 266 ? -17.737 -1.404 0.179 1.00 85.69 266 ASP A C 1
ATOM 2076 O O . ASP A 1 266 ? -18.208 -0.451 -0.439 1.00 85.69 266 ASP A O 1
ATOM 2080 N N . ASP A 1 267 ? -18.295 -1.841 1.317 1.00 89.69 267 ASP A N 1
ATOM 2081 C CA . ASP A 1 267 ? -19.525 -1.248 1.860 1.00 89.69 267 ASP A CA 1
ATOM 2082 C C . ASP A 1 267 ? -19.267 0.117 2.521 1.00 89.69 267 ASP A C 1
ATOM 2084 O O . ASP A 1 267 ? -20.131 0.993 2.486 1.00 89.69 267 ASP A O 1
ATOM 2088 N N . GLY A 1 268 ? -18.100 0.307 3.143 1.00 93.50 268 GLY A N 1
ATOM 2089 C CA . GLY A 1 268 ? -17.798 1.502 3.930 1.00 93.50 268 GLY A CA 1
ATOM 2090 C C . GLY A 1 268 ? -17.042 1.197 5.218 1.00 93.50 268 GLY A C 1
ATOM 2091 O O . GLY A 1 268 ? -16.268 0.240 5.309 1.00 93.50 268 GLY A O 1
ATOM 2092 N N . PHE A 1 269 ? -17.301 1.991 6.253 1.00 96.69 269 PHE A N 1
ATOM 2093 C CA . PHE A 1 269 ? -16.787 1.762 7.602 1.00 96.69 269 PHE A CA 1
ATOM 2094 C C . PHE A 1 269 ? -17.795 2.161 8.682 1.00 96.69 269 PHE A C 1
ATOM 2096 O O . PHE A 1 269 ? -18.749 2.891 8.424 1.00 96.69 269 PHE A O 1
ATOM 2103 N N . VAL A 1 270 ? -17.563 1.701 9.914 1.00 97.44 270 VAL A N 1
ATOM 2104 C CA . VAL A 1 270 ? -18.329 2.117 11.102 1.00 97.44 270 VAL A CA 1
ATOM 2105 C C . VAL A 1 270 ? -17.389 2.731 12.132 1.00 97.44 270 VAL A C 1
ATOM 2107 O O . VAL A 1 270 ? -16.419 2.080 12.522 1.00 97.44 270 VAL A O 1
ATOM 2110 N N . ASP A 1 271 ? -17.686 3.949 12.589 1.00 97.69 271 ASP A N 1
ATOM 2111 C CA . ASP A 1 271 ? -16.951 4.657 13.650 1.00 97.69 271 ASP A CA 1
ATOM 2112 C C . ASP A 1 271 ? -17.621 4.433 15.018 1.00 97.69 271 ASP A C 1
ATOM 2114 O O . ASP A 1 271 ? -18.587 5.101 15.382 1.00 97.69 271 ASP A O 1
ATOM 2118 N N . VAL A 1 272 ? -17.165 3.427 15.769 1.00 97.81 272 VAL A N 1
ATOM 2119 C CA . VAL A 1 272 ? -17.821 2.978 17.006 1.00 97.81 272 VAL A CA 1
ATOM 2120 C C . VAL A 1 272 ? -17.134 3.570 18.241 1.00 97.81 272 VAL A C 1
ATOM 2122 O O . VAL A 1 272 ? -15.977 3.226 18.511 1.00 97.81 272 VAL A O 1
ATOM 2125 N N . PRO A 1 273 ? -17.850 4.331 19.093 1.00 97.62 273 PRO A N 1
ATOM 2126 C CA . PRO A 1 273 ? -17.274 4.865 20.319 1.00 97.62 273 PRO A CA 1
ATOM 2127 C C . PRO A 1 273 ? -16.729 3.790 21.246 1.00 97.62 273 PRO A C 1
ATOM 2129 O O . PRO A 1 273 ? -17.365 2.756 21.471 1.00 97.62 273 PRO A O 1
ATOM 2132 N N . LEU A 1 274 ? -15.590 4.065 21.883 1.00 96.50 274 LEU A N 1
ATOM 2133 C CA . LEU A 1 274 ? -14.944 3.138 22.813 1.00 96.50 274 LEU A CA 1
ATOM 2134 C C . LEU A 1 274 ? -15.895 2.692 23.933 1.00 96.50 274 LEU A C 1
ATOM 2136 O O . LEU A 1 274 ? -15.855 1.538 24.336 1.00 96.50 274 LEU A O 1
ATOM 2140 N N . ALA A 1 275 ? -16.802 3.562 24.388 1.00 96.06 275 ALA A N 1
ATOM 2141 C CA . ALA A 1 275 ? -17.819 3.218 25.387 1.00 96.06 275 ALA A CA 1
ATOM 2142 C C . ALA A 1 275 ? -18.862 2.195 24.885 1.00 96.06 275 ALA A C 1
ATOM 2144 O O . ALA A 1 275 ? -19.462 1.459 25.673 1.00 96.06 275 ALA A O 1
ATOM 2145 N N . VAL A 1 276 ? -19.123 2.147 23.576 1.00 96.44 276 VAL A N 1
ATOM 2146 C CA . VAL A 1 276 ? -19.951 1.105 22.950 1.00 96.44 276 VAL A CA 1
ATOM 2147 C C . VAL A 1 276 ? -19.148 -0.189 22.853 1.00 96.44 276 VAL A C 1
ATOM 2149 O O . VAL A 1 276 ? -19.656 -1.234 23.257 1.00 96.44 276 VAL A O 1
ATOM 2152 N N . VAL A 1 277 ? -17.884 -0.113 22.418 1.00 96.06 277 VAL A N 1
ATOM 2153 C CA . VAL A 1 277 ? -16.979 -1.274 22.364 1.00 96.06 277 VAL A CA 1
ATOM 2154 C C . VAL A 1 277 ? -16.798 -1.897 23.749 1.00 96.06 277 VAL A C 1
ATOM 2156 O O . VAL A 1 277 ? -16.910 -3.111 23.868 1.00 96.06 277 VAL A O 1
ATOM 2159 N N . ASP A 1 278 ? -16.606 -1.088 24.795 1.00 94.62 278 ASP A N 1
ATOM 2160 C CA . ASP A 1 278 ? -16.474 -1.524 26.191 1.00 94.62 278 ASP A CA 1
ATOM 2161 C C . ASP A 1 278 ? -17.644 -2.405 26.626 1.00 94.62 278 ASP A C 1
ATOM 2163 O O . ASP A 1 278 ? -17.442 -3.512 27.116 1.00 94.62 278 ASP A O 1
ATOM 2167 N N . ARG A 1 279 ? -18.872 -1.946 26.377 1.00 94.19 279 ARG A N 1
ATOM 2168 C CA . ARG A 1 279 ? -20.081 -2.712 26.706 1.00 94.19 279 ARG A CA 1
ATOM 2169 C C . ARG A 1 279 ? -20.214 -3.965 25.847 1.00 94.19 279 ARG A C 1
ATOM 2171 O O . ARG A 1 279 ? -20.667 -5.000 26.327 1.00 94.19 279 ARG A O 1
ATOM 2178 N N . TYR A 1 280 ? -19.826 -3.886 24.576 1.00 94.50 280 TYR A N 1
ATOM 2179 C CA . TYR A 1 280 ? -19.909 -5.021 23.664 1.00 94.50 280 TYR A CA 1
ATOM 2180 C C . TYR A 1 280 ? -18.961 -6.155 24.081 1.00 94.50 280 TYR A C 1
ATOM 2182 O O . TYR A 1 280 ? -19.387 -7.305 24.195 1.00 94.50 280 TYR A O 1
ATOM 2190 N N . ILE A 1 281 ? -17.690 -5.850 24.371 1.00 93.44 281 ILE A N 1
ATOM 2191 C CA . ILE A 1 281 ? -16.676 -6.875 24.668 1.00 93.44 281 ILE A CA 1
ATOM 2192 C C . ILE A 1 281 ? -16.955 -7.669 25.951 1.00 93.44 281 ILE A C 1
ATOM 2194 O O . ILE A 1 281 ? -16.467 -8.794 26.066 1.00 93.44 281 ILE A O 1
ATOM 2198 N N . GLU A 1 282 ? -17.756 -7.131 26.879 1.00 92.00 282 GLU A N 1
ATOM 2199 C CA . GLU A 1 282 ? -18.221 -7.830 28.089 1.00 92.00 282 GLU A CA 1
ATOM 2200 C C . GLU A 1 282 ? -19.091 -9.054 27.769 1.00 92.00 282 GLU A C 1
ATOM 2202 O O . GLU A 1 282 ? -19.133 -10.008 28.546 1.00 92.00 282 GLU A O 1
ATOM 2207 N N . THR A 1 283 ? -19.776 -9.035 26.624 1.00 91.81 283 THR A N 1
ATOM 2208 C CA . THR A 1 283 ? -20.699 -10.098 26.192 1.00 91.81 283 THR A CA 1
ATOM 2209 C C . THR A 1 283 ? -20.303 -10.747 24.867 1.00 91.81 283 THR A C 1
ATOM 2211 O O . THR A 1 283 ? -20.954 -11.693 24.420 1.00 91.81 283 THR A O 1
ATOM 2214 N N . ALA A 1 284 ? -19.223 -10.266 24.247 1.00 91.81 284 ALA A N 1
ATOM 2215 C CA . ALA A 1 284 ? -18.707 -10.792 22.996 1.00 91.81 284 ALA A CA 1
ATOM 2216 C C . ALA A 1 284 ? -18.284 -12.260 23.126 1.00 91.81 284 ALA A C 1
ATOM 2218 O O . ALA A 1 284 ? -17.810 -12.719 24.170 1.00 91.81 284 ALA A O 1
ATOM 2219 N N . TYR A 1 285 ? -18.380 -12.991 22.017 1.00 92.75 285 TYR A N 1
ATOM 2220 C CA . TYR A 1 285 ? -17.749 -14.299 21.926 1.00 92.75 285 TYR A CA 1
ATOM 2221 C C . TYR A 1 285 ? -16.234 -14.163 22.096 1.00 92.75 285 TYR A C 1
ATOM 2223 O O . TYR A 1 285 ? -15.612 -13.272 21.512 1.00 92.75 285 TYR A O 1
ATOM 2231 N N . VAL A 1 286 ? -15.634 -15.067 22.867 1.00 93.94 286 VAL A N 1
ATOM 2232 C CA . VAL A 1 286 ? -14.189 -15.090 23.095 1.00 93.94 286 VAL A CA 1
ATOM 2233 C C . VAL A 1 286 ? -13.581 -16.408 22.649 1.00 93.94 286 VAL A C 1
ATOM 2235 O O . VAL A 1 286 ? -14.127 -17.485 22.892 1.00 93.94 286 VAL A O 1
ATOM 2238 N N . THR A 1 287 ? -12.404 -16.325 22.040 1.00 90.38 287 THR A N 1
ATOM 2239 C CA . THR A 1 287 ? -11.494 -17.467 21.923 1.00 90.38 287 THR A CA 1
ATOM 2240 C C . THR A 1 287 ? -10.426 -17.367 22.996 1.00 90.38 287 THR A C 1
ATOM 2242 O O . THR A 1 287 ? -9.941 -16.275 23.293 1.00 90.38 287 THR A O 1
ATOM 2245 N N . ASN A 1 288 ? -10.045 -18.508 23.569 1.00 93.19 288 ASN A N 1
ATOM 2246 C CA . ASN A 1 288 ? -9.077 -18.585 24.658 1.00 93.19 288 ASN A CA 1
ATOM 2247 C C . ASN A 1 288 ? -7.783 -19.268 24.204 1.00 93.19 288 ASN A C 1
ATOM 2249 O O . ASN A 1 288 ? -7.779 -20.105 23.299 1.00 93.19 288 ASN A O 1
ATOM 2253 N N . ASN A 1 289 ? -6.684 -18.911 24.855 1.00 85.81 289 ASN A N 1
ATOM 2254 C CA . ASN A 1 289 ? -5.423 -19.637 24.799 1.00 85.81 289 ASN A CA 1
ATOM 2255 C C . ASN A 1 289 ? -5.533 -20.971 25.560 1.00 85.81 289 ASN A C 1
ATOM 2257 O O . ASN A 1 289 ? -6.496 -21.220 26.287 1.00 85.81 289 ASN A O 1
ATOM 2261 N N . ALA A 1 290 ? -4.514 -21.827 25.428 1.00 88.69 290 ALA A N 1
ATOM 2262 C CA . ALA A 1 290 ? -4.454 -23.110 26.136 1.00 88.69 290 ALA A CA 1
ATOM 2263 C C . ALA A 1 290 ? -4.443 -22.961 27.672 1.00 88.69 290 ALA A C 1
ATOM 2265 O O . ALA A 1 290 ? -4.864 -23.872 28.379 1.00 88.69 290 ALA A O 1
ATOM 2266 N N . ASP A 1 291 ? -3.988 -21.814 28.179 1.00 91.12 291 ASP A N 1
ATOM 2267 C CA . ASP A 1 291 ? -3.984 -21.456 29.602 1.00 91.12 291 ASP A CA 1
ATOM 2268 C C . ASP A 1 291 ? -5.329 -20.882 30.096 1.00 91.12 291 ASP A C 1
ATOM 2270 O O . ASP A 1 291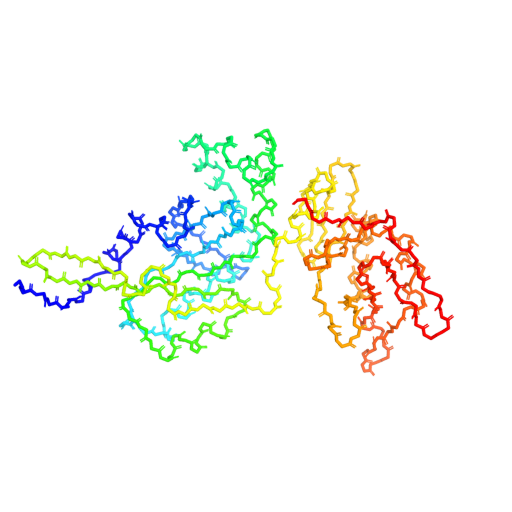 ? -5.460 -20.531 31.267 1.00 91.12 291 ASP A O 1
ATOM 2274 N N . GLY A 1 292 ? -6.334 -20.791 29.218 1.00 90.69 292 GLY A N 1
ATOM 2275 C CA . GLY A 1 292 ? -7.655 -20.246 29.523 1.00 90.69 292 GLY A CA 1
ATOM 2276 C C . GLY A 1 292 ? -7.749 -18.719 29.462 1.00 90.69 292 GLY A C 1
ATOM 2277 O O . GLY A 1 292 ? -8.850 -18.191 29.605 1.00 90.69 292 GLY A O 1
ATOM 2278 N N . ALA A 1 293 ? -6.649 -17.998 29.216 1.00 91.44 293 ALA A N 1
ATOM 2279 C CA . ALA A 1 293 ? -6.691 -16.551 29.040 1.00 91.44 293 ALA A CA 1
ATOM 2280 C C . ALA A 1 293 ? -7.367 -16.173 27.714 1.00 91.44 293 ALA A C 1
ATOM 2282 O O . ALA A 1 293 ? -7.187 -16.851 26.698 1.00 91.44 293 ALA A O 1
ATOM 2283 N N . VAL A 1 294 ? -8.105 -15.060 27.700 1.00 93.12 294 VAL A N 1
ATOM 2284 C CA . VAL A 1 294 ? -8.757 -14.563 26.480 1.00 93.12 294 VAL A CA 1
ATOM 2285 C C . VAL A 1 294 ? -7.702 -14.199 25.438 1.00 93.12 294 VAL A C 1
ATOM 2287 O O . VAL A 1 294 ? -6.821 -13.370 25.670 1.00 93.12 294 VAL A O 1
ATOM 2290 N N . ARG A 1 295 ? -7.818 -14.814 24.262 1.00 87.44 295 ARG A N 1
ATOM 2291 C CA . ARG A 1 295 ? -6.986 -14.551 23.088 1.00 87.44 295 ARG A CA 1
ATOM 2292 C C . ARG A 1 295 ? -7.580 -13.422 22.248 1.00 87.44 295 ARG A C 1
ATOM 2294 O O . ARG A 1 295 ? -6.884 -12.447 21.966 1.00 87.44 295 ARG A O 1
ATOM 2301 N N . HIS A 1 296 ? -8.860 -13.535 21.887 1.00 91.69 296 HIS A N 1
ATOM 2302 C CA . HIS A 1 296 ? -9.592 -12.521 21.122 1.00 91.69 296 HIS A CA 1
ATOM 2303 C C . HIS A 1 296 ? -11.035 -12.388 21.608 1.00 91.69 296 HIS A C 1
ATOM 2305 O O . HIS A 1 296 ? -11.710 -13.396 21.803 1.00 91.69 296 HIS A O 1
ATOM 2311 N N . HIS A 1 297 ? -11.513 -11.150 21.708 1.00 95.06 297 HIS A N 1
ATOM 2312 C CA . HIS A 1 297 ? -12.932 -10.816 21.632 1.00 95.06 297 HIS A CA 1
ATOM 2313 C C . HIS A 1 297 ? -13.313 -10.721 20.154 1.00 95.06 297 HIS A C 1
ATOM 2315 O O . HIS A 1 297 ? -12.629 -10.049 19.376 1.00 95.06 297 HIS A O 1
ATOM 2321 N N . HIS A 1 298 ? -14.367 -11.425 19.762 1.00 94.06 298 HIS A N 1
ATOM 2322 C CA . HIS A 1 298 ? -14.854 -11.457 18.391 1.00 94.06 298 HIS A CA 1
ATOM 2323 C C . HIS A 1 298 ? -15.901 -10.364 18.218 1.00 94.06 298 HIS A C 1
ATOM 2325 O O . HIS A 1 298 ? -16.913 -10.368 18.912 1.00 94.06 298 HIS A O 1
ATOM 2331 N N . VAL A 1 299 ? -15.650 -9.450 17.286 1.00 95.81 299 VAL A N 1
ATOM 2332 C CA . VAL A 1 299 ? -16.616 -8.443 16.850 1.00 95.81 299 VAL A CA 1
ATOM 2333 C C . VAL A 1 299 ? -17.163 -8.886 15.505 1.00 95.81 299 VAL A C 1
ATOM 2335 O O . VAL A 1 299 ? -16.402 -9.074 14.555 1.00 95.81 299 VAL A O 1
ATOM 2338 N N . HIS A 1 300 ? -18.474 -9.081 15.432 1.00 95.50 300 HIS A N 1
ATOM 2339 C CA . HIS A 1 300 ? -19.179 -9.412 14.197 1.00 95.50 300 HIS A CA 1
ATOM 2340 C C . HIS A 1 300 ? -20.084 -8.252 13.813 1.00 95.50 300 HIS A C 1
ATOM 2342 O O . HIS A 1 300 ? -20.928 -7.862 14.615 1.00 95.50 300 HIS A O 1
ATOM 2348 N N . ILE A 1 301 ? -19.919 -7.718 12.604 1.00 96.75 301 ILE A N 1
ATOM 2349 C CA . ILE A 1 301 ? -20.725 -6.603 12.094 1.00 96.75 301 ILE A CA 1
ATOM 2350 C C . ILE A 1 301 ? -21.536 -7.083 10.893 1.00 96.75 301 ILE A C 1
ATOM 2352 O O . ILE A 1 301 ? -20.963 -7.641 9.957 1.00 96.75 301 ILE A O 1
ATOM 2356 N N . SER A 1 302 ? -22.858 -6.907 10.911 1.00 95.94 302 SER A N 1
ATOM 2357 C CA . SER A 1 302 ? -23.690 -7.197 9.734 1.00 95.94 302 SER A CA 1
ATOM 2358 C C . SER A 1 302 ? -23.490 -6.157 8.625 1.00 95.94 302 SER A C 1
ATOM 2360 O O . SER A 1 302 ? -23.332 -4.977 8.939 1.00 95.94 302 SER A O 1
ATOM 2362 N N . PRO A 1 303 ? -23.525 -6.560 7.340 1.00 94.69 303 PRO A N 1
ATOM 2363 C CA . PRO A 1 303 ? -23.500 -5.621 6.226 1.00 94.69 303 PRO A CA 1
ATOM 2364 C C . PRO A 1 303 ? -24.757 -4.726 6.217 1.00 94.69 303 PRO A C 1
ATOM 2366 O O . PRO A 1 303 ? -25.782 -5.087 6.814 1.00 94.69 303 PRO A O 1
ATOM 2369 N N . PRO A 1 304 ? -24.710 -3.568 5.534 1.00 91.38 304 PRO A N 1
ATOM 2370 C CA . PRO A 1 304 ? -25.888 -2.738 5.296 1.00 91.38 304 PRO A CA 1
ATOM 2371 C C . PRO A 1 304 ? -27.025 -3.526 4.606 1.00 91.38 304 PRO A C 1
ATOM 2373 O O . PRO A 1 304 ? -26.778 -4.523 3.925 1.00 91.38 304 PRO A O 1
ATOM 2376 N N . PRO A 1 305 ? -28.299 -3.110 4.773 1.00 89.25 305 PRO A N 1
ATOM 2377 C CA . PRO A 1 305 ? -28.747 -1.833 5.345 1.00 89.25 305 PRO A CA 1
ATOM 2378 C C . PRO A 1 305 ? -28.905 -1.808 6.876 1.00 89.25 305 PRO A C 1
ATOM 2380 O O . PRO A 1 305 ? -29.122 -0.739 7.430 1.00 89.25 305 PRO A O 1
ATOM 2383 N N . GLY A 1 306 ? -28.835 -2.953 7.563 1.00 90.06 306 GLY A N 1
ATOM 2384 C CA . GLY A 1 306 ? -28.983 -3.036 9.023 1.00 90.06 306 GLY A CA 1
ATOM 2385 C C . GLY A 1 306 ? -27.649 -3.332 9.690 1.00 90.06 306 GLY A C 1
ATOM 2386 O O . GLY A 1 306 ? -27.344 -4.500 9.948 1.00 90.06 306 GLY A O 1
ATOM 2387 N N . VAL A 1 307 ? -26.848 -2.298 9.943 1.00 95.75 307 VAL A N 1
ATOM 2388 C CA . VAL A 1 307 ? -25.481 -2.447 10.452 1.00 95.75 307 VAL A CA 1
ATOM 2389 C C . VAL A 1 307 ? -25.521 -2.596 11.971 1.00 95.75 307 VAL A C 1
ATOM 2391 O O . VAL A 1 307 ? -25.859 -1.674 12.708 1.00 95.75 307 VAL A O 1
ATOM 2394 N N . THR A 1 308 ? -25.200 -3.795 12.456 1.00 96.75 308 THR A N 1
ATOM 2395 C CA . THR A 1 308 ? -25.309 -4.149 13.877 1.00 96.75 308 THR A CA 1
ATOM 2396 C C . THR A 1 308 ? -24.074 -4.899 14.345 1.00 96.75 308 THR A C 1
ATOM 2398 O O . THR A 1 308 ? -23.562 -5.759 13.626 1.00 96.75 308 THR A O 1
ATOM 2401 N N . LEU A 1 309 ? -23.627 -4.615 15.569 1.00 96.12 309 LEU A N 1
ATOM 2402 C CA . LEU A 1 309 ? -22.691 -5.472 16.291 1.00 96.12 309 LEU A CA 1
ATOM 2403 C C . LEU A 1 309 ? -23.475 -6.673 16.828 1.00 96.12 309 LEU A C 1
ATOM 2405 O O . LEU A 1 309 ? -24.343 -6.513 17.690 1.00 96.12 309 LEU A O 1
ATOM 2409 N N . LYS A 1 310 ? -23.183 -7.873 16.321 1.00 93.25 310 LYS A N 1
ATOM 2410 C CA . LYS A 1 310 ? -23.931 -9.086 16.667 1.00 93.25 310 LYS A CA 1
ATOM 2411 C C . LYS A 1 310 ? -23.652 -9.518 18.098 1.00 93.25 310 LYS A C 1
ATOM 2413 O O . LYS A 1 310 ? -22.496 -9.750 18.462 1.00 93.25 310 LYS A O 1
ATOM 2418 N N . GLY A 1 311 ? -24.710 -9.640 18.895 1.00 86.75 311 GLY A N 1
ATOM 2419 C CA . GLY A 1 311 ? -24.639 -10.201 20.237 1.00 86.75 311 GLY A CA 1
ATOM 2420 C C . GLY A 1 311 ? -24.309 -11.694 20.191 1.00 86.75 311 GLY A C 1
ATOM 2421 O O . GLY A 1 311 ? -24.614 -12.389 19.219 1.00 86.75 311 GLY A O 1
ATOM 2422 N N . TYR A 1 312 ? -23.677 -12.210 21.247 1.00 86.38 312 TYR A N 1
ATOM 2423 C CA . TYR A 1 312 ? -23.420 -13.642 21.387 1.00 86.38 312 TYR A CA 1
ATOM 2424 C C . TYR A 1 312 ? -24.234 -14.255 22.532 1.00 86.38 312 TYR A C 1
ATOM 2426 O O . TYR A 1 312 ? -24.409 -13.664 23.599 1.00 86.38 312 TYR A O 1
ATOM 2434 N N . GLY A 1 313 ? -24.734 -15.475 22.320 1.00 83.44 313 GLY A N 1
ATOM 2435 C CA . GLY A 1 313 ? -25.597 -16.160 23.281 1.00 83.44 313 GLY A CA 1
ATOM 2436 C C . GLY A 1 313 ? -26.935 -15.438 23.454 1.00 83.44 313 GLY A C 1
ATOM 2437 O O . GLY A 1 313 ? -27.732 -15.396 22.524 1.00 83.44 313 GLY A O 1
ATOM 2438 N N . ASN A 1 314 ? -27.177 -14.889 24.648 1.00 83.12 314 ASN A N 1
ATOM 2439 C CA . ASN A 1 314 ? -28.405 -14.151 24.978 1.00 83.12 314 ASN A CA 1
ATOM 2440 C C . ASN A 1 314 ? -28.229 -12.622 24.920 1.00 83.12 314 ASN A C 1
ATOM 2442 O O . ASN A 1 314 ? -29.154 -11.894 25.283 1.00 83.12 314 ASN A O 1
ATOM 2446 N N . ALA A 1 315 ? -27.046 -12.127 24.544 1.00 89.38 315 ALA A N 1
ATOM 2447 C CA . ALA A 1 315 ? -26.822 -10.695 24.394 1.00 89.38 315 ALA A CA 1
ATOM 2448 C C . ALA A 1 315 ? -27.592 -10.159 23.180 1.00 89.38 315 ALA A C 1
ATOM 2450 O O . ALA A 1 315 ? -27.658 -10.817 22.142 1.00 89.38 315 ALA A O 1
ATOM 2451 N N . ALA A 1 316 ? -28.177 -8.970 23.320 1.00 90.50 316 ALA A N 1
ATOM 2452 C CA . ALA A 1 316 ? -28.845 -8.297 22.216 1.00 90.50 316 ALA A CA 1
ATOM 2453 C C . ALA A 1 316 ? -27.822 -7.728 21.223 1.00 90.50 316 ALA A C 1
ATOM 2455 O O . ALA A 1 316 ? -26.721 -7.334 21.614 1.00 90.50 316 ALA A O 1
ATOM 2456 N N . ASP A 1 317 ? -28.221 -7.646 19.956 1.00 94.19 317 ASP A N 1
ATOM 2457 C CA . ASP A 1 317 ? -27.483 -6.896 18.944 1.00 94.19 317 ASP A CA 1
ATOM 2458 C C . ASP A 1 317 ? -27.440 -5.408 19.323 1.00 94.19 317 ASP A C 1
ATOM 2460 O O . ASP A 1 317 ? -28.409 -4.857 19.857 1.00 94.19 317 ASP A O 1
ATOM 2464 N N . VAL A 1 318 ? -26.319 -4.750 19.028 1.00 95.88 318 VAL A N 1
ATOM 2465 C CA . VAL A 1 318 ? -26.184 -3.296 19.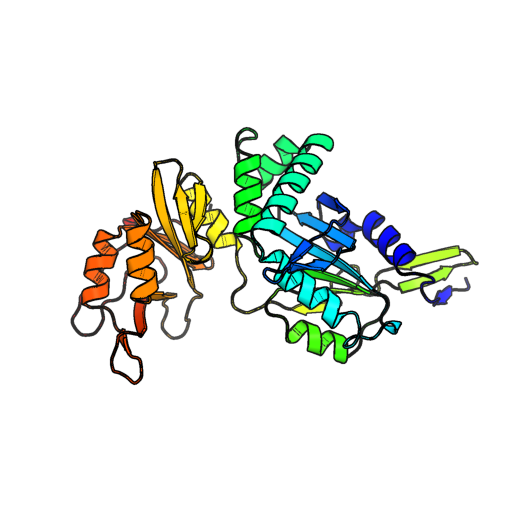177 1.00 95.88 318 VAL A CA 1
ATOM 2466 C C . VAL A 1 318 ? -26.301 -2.668 17.798 1.00 95.88 318 VAL A C 1
ATOM 2468 O O . VAL A 1 318 ? -25.469 -2.924 16.929 1.00 95.88 318 VAL A O 1
ATOM 2471 N N . ASP A 1 319 ? -27.334 -1.854 17.601 1.00 95.75 319 ASP A N 1
ATOM 2472 C CA . ASP A 1 319 ? -27.496 -1.078 16.374 1.00 95.75 319 ASP A CA 1
ATOM 2473 C C . ASP A 1 319 ? -26.434 0.021 16.305 1.00 95.75 319 ASP A C 1
ATOM 2475 O O . ASP A 1 319 ? -26.277 0.812 17.238 1.00 95.75 319 ASP A O 1
ATOM 2479 N N . VAL A 1 320 ? -25.677 0.023 15.211 1.00 96.25 320 VAL A N 1
ATOM 2480 C CA . VAL A 1 320 ? -24.622 1.000 14.918 1.00 96.25 320 VAL A CA 1
ATOM 2481 C C . VAL A 1 320 ? -24.817 1.614 13.531 1.00 96.25 320 VAL A C 1
ATOM 2483 O O . VAL A 1 320 ? -23.882 2.173 12.966 1.00 96.25 320 VAL A O 1
ATOM 2486 N N . SER A 1 321 ? -26.035 1.542 12.986 1.00 94.81 321 SER A N 1
ATOM 2487 C CA . SER A 1 321 ? -26.363 2.081 11.662 1.00 94.81 321 SER A CA 1
ATOM 2488 C C . SER A 1 321 ? -26.137 3.594 11.574 1.00 94.81 321 SER A C 1
ATOM 2490 O O . SER A 1 321 ? -25.687 4.078 10.543 1.00 94.81 321 SER A O 1
ATOM 2492 N N . ASP A 1 322 ? -26.355 4.333 12.666 1.00 94.62 322 ASP A N 1
ATOM 2493 C CA . ASP A 1 322 ? -26.096 5.782 12.733 1.00 94.62 322 ASP A CA 1
ATOM 2494 C C . ASP A 1 322 ? -24.597 6.140 12.691 1.00 94.62 322 ASP A C 1
ATOM 2496 O O . ASP A 1 322 ? -24.240 7.294 12.466 1.00 94.62 322 ASP A O 1
ATOM 2500 N N . ALA A 1 323 ? -23.720 5.162 12.931 1.00 95.19 323 ALA A N 1
ATOM 2501 C CA . ALA A 1 323 ? -22.267 5.313 12.913 1.00 95.19 323 ALA A CA 1
ATOM 2502 C C . ALA A 1 323 ? -21.623 4.766 11.626 1.00 95.19 323 ALA A C 1
ATOM 2504 O O . ALA A 1 323 ? -20.395 4.744 11.514 1.00 95.19 323 ALA A O 1
ATOM 2505 N N . PHE A 1 324 ? -22.436 4.278 10.685 1.00 96.06 324 PHE A N 1
ATOM 2506 C CA . PHE A 1 324 ? -21.983 3.736 9.411 1.00 96.06 324 PHE A CA 1
ATOM 2507 C C . PHE A 1 324 ? -21.864 4.834 8.350 1.00 96.06 324 PHE A C 1
ATOM 2509 O O . PHE A 1 324 ? -22.785 5.626 8.149 1.00 96.06 324 PHE A O 1
ATOM 2516 N N . SER A 1 325 ? -20.748 4.814 7.626 1.00 95.31 325 SER A N 1
ATOM 2517 C CA . SER A 1 325 ? -20.453 5.707 6.507 1.00 95.31 325 SER A CA 1
ATOM 2518 C C . SER A 1 325 ? -20.091 4.883 5.278 1.00 95.31 325 SER A C 1
ATOM 2520 O O . SER A 1 325 ? -19.236 4.000 5.351 1.00 95.31 325 SER A O 1
ATOM 2522 N N . THR A 1 326 ? -20.719 5.182 4.141 1.00 92.25 326 THR A N 1
ATOM 2523 C CA . THR A 1 326 ? -20.348 4.609 2.840 1.00 92.25 326 THR A CA 1
ATOM 2524 C C . THR A 1 326 ? -19.119 5.309 2.269 1.00 92.25 326 THR A C 1
ATOM 2526 O O . THR A 1 326 ? -18.849 6.467 2.589 1.00 92.25 326 THR A O 1
ATOM 2529 N N . TRP A 1 327 ? -18.394 4.647 1.368 1.00 88.06 327 TRP A N 1
ATOM 2530 C CA . TRP A 1 327 ? -17.339 5.318 0.608 1.00 88.06 327 TRP A CA 1
ATOM 2531 C C . TRP A 1 327 ? -17.895 6.489 -0.223 1.00 88.06 327 TRP A C 1
ATOM 2533 O O . TRP A 1 327 ? -19.036 6.434 -0.688 1.00 88.06 327 TRP A O 1
ATOM 2543 N N . ASN A 1 328 ? -17.095 7.551 -0.353 1.00 72.62 328 ASN A N 1
ATOM 2544 C CA . ASN A 1 328 ? -17.391 8.723 -1.184 1.00 72.62 328 ASN A CA 1
ATOM 2545 C C . ASN A 1 328 ? -16.952 8.480 -2.627 1.00 72.62 328 ASN A C 1
ATOM 2547 O O . ASN A 1 328 ? -15.924 7.792 -2.813 1.00 72.62 328 ASN A O 1
#

Secondary structure (DSSP, 8-state):
--EEEE--S-HHHHHHHHHHTHHHHHSS-EEEE---EE-TTS-EE--SEEEEETTTTEEEEEEEE-GGG-IIIIIHHHHHHHHHHTT-HHHHHHHHHHHHHHHHHTT-HHHHHHHTT--GGGHHHHHHHHHHHSPPEEEEEES---HHHHHHHHT-SS-EEEEE-EEEEETTEEEEE-TTTTS-SEEE--TT--THHHHHHHHHTT-EEEEETTTTEEEETTS-EEEEEEE-EETTTTEEEEEE-HHHHHHHHHTTEEEEEEEEGGG-EEEEEHHHHHHHHTTS-EEE-TTS-EEEEEEEEPPTTS-EE---TTPPPEE-GGGEE---